Protein AF-A0A7Y3WGD6-F1 (afdb_monomer)

Radius of gyration: 27.14 Å; Cα contacts (8 Å, |Δi|>4): 111; chains: 1; bounding box: 87×41×61 Å

Sequence (198 aa):
MSKRNYRPEIDGLRAVAVLPVVLFHGGIGPFHGGFAGVDVFFVISGYLITSIMYPDLVHGTFSFTKFYERRARRILPALFLVMAASIPFAWLSLLPMDMKGFAEGLIGVSLFVSNLVFWKQAGYFDAAAALKPLLHTWSLAVEEQFYIFSAVRLFVRPGRRMPAARSHFGSSLQAPTTSPEFSLRVSVDLQKAPVPTL

Organism: NCBI:txid1535242

pLDDT: mean 79.38, std 16.99, range [39.22, 96.94]

Solvent-accessible surface area (backbone atoms only — not comparable to full-atom values): 11973 Å² total; per-residue (Å²): 130,84,82,75,78,78,61,66,67,59,56,50,52,41,53,58,22,44,48,47,34,52,33,35,78,68,71,49,79,91,45,89,55,28,65,60,21,52,54,51,30,52,53,53,52,52,52,51,51,47,68,64,47,49,62,32,52,77,69,71,68,61,48,71,65,68,54,49,51,60,47,45,72,67,45,47,64,58,51,52,50,52,52,61,58,44,49,62,52,45,67,78,71,48,54,78,73,54,45,51,55,50,51,52,40,54,53,18,54,77,68,44,42,20,43,62,48,51,58,76,55,63,55,100,86,42,75,56,74,90,75,41,92,66,56,78,49,22,59,55,14,51,51,54,53,50,49,55,50,54,51,51,52,46,69,79,51,79,64,76,82,72,75,77,80,71,78,87,76,83,88,80,85,74,73,83,77,83,58,78,67,60,65,57,56,58,60,59,58,71,74,69,67,81,80,84,80,133

Mean predicted aligned error: 12.82 Å

Structure (mmCIF, N/CA/C/O backbone):
data_AF-A0A7Y3WGD6-F1
#
_entry.id   AF-A0A7Y3WGD6-F1
#
loop_
_atom_site.group_PDB
_atom_site.id
_atom_site.type_symbol
_atom_site.label_atom_id
_atom_site.label_alt_id
_atom_site.label_comp_id
_atom_site.label_asym_id
_atom_site.label_entity_id
_atom_site.label_seq_id
_atom_site.pdbx_PDB_ins_code
_atom_site.Cartn_x
_atom_site.Cartn_y
_atom_site.Cartn_z
_atom_site.occupancy
_atom_site.B_iso_or_equiv
_atom_site.auth_seq_id
_atom_site.auth_comp_id
_atom_site.auth_asym_id
_atom_site.auth_atom_id
_atom_site.pdbx_PDB_model_num
ATOM 1 N N . MET A 1 1 ? -6.341 -6.012 28.379 1.00 39.22 1 MET A N 1
ATOM 2 C CA . MET A 1 1 ? -6.265 -6.009 26.899 1.00 39.22 1 MET A CA 1
ATOM 3 C C . MET A 1 1 ? -7.324 -6.968 26.390 1.00 39.22 1 MET A C 1
ATOM 5 O O . MET A 1 1 ? -7.162 -8.163 26.602 1.00 39.22 1 MET A O 1
ATOM 9 N N . SER A 1 2 ? -8.432 -6.488 25.817 1.00 40.81 2 SER A N 1
ATOM 10 C CA . SER A 1 2 ? -9.398 -7.410 25.212 1.00 40.81 2 SER A CA 1
ATOM 11 C C . SER A 1 2 ? -8.710 -8.120 24.042 1.00 40.81 2 SER A C 1
ATOM 13 O O . SER A 1 2 ? -8.055 -7.484 23.211 1.00 40.81 2 SER A O 1
ATOM 15 N N . LYS A 1 3 ? -8.779 -9.456 24.006 1.00 47.12 3 LYS A N 1
ATOM 16 C CA . LYS A 1 3 ? -8.423 -10.215 22.805 1.00 47.12 3 LYS A CA 1
ATOM 17 C C . LYS A 1 3 ? -9.370 -9.728 21.712 1.00 47.12 3 LYS A C 1
ATOM 19 O O . LYS A 1 3 ? -10.545 -10.081 21.720 1.00 47.12 3 LYS A O 1
ATOM 24 N N . ARG A 1 4 ? -8.889 -8.885 20.795 1.00 64.19 4 ARG A N 1
ATOM 25 C CA . ARG A 1 4 ? -9.619 -8.656 19.548 1.00 64.19 4 ARG A CA 1
ATOM 26 C C . ARG A 1 4 ? -9.652 -9.996 18.834 1.00 64.19 4 ARG A C 1
ATOM 28 O O . ARG A 1 4 ? -8.590 -10.498 18.467 1.00 64.19 4 ARG A O 1
ATOM 35 N N . ASN A 1 5 ? -10.838 -10.585 18.701 1.00 71.94 5 ASN A N 1
ATOM 36 C CA . ASN A 1 5 ? -11.016 -11.781 17.893 1.00 71.94 5 ASN A CA 1
ATOM 37 C C . ASN A 1 5 ? -10.534 -11.450 16.483 1.00 71.94 5 ASN A C 1
ATOM 39 O O . ASN A 1 5 ? -11.117 -10.616 15.790 1.00 71.94 5 ASN A O 1
ATOM 43 N N . TYR A 1 6 ? -9.404 -12.044 16.112 1.00 79.44 6 TYR A N 1
ATOM 44 C CA . TYR A 1 6 ? -8.916 -12.007 14.750 1.00 79.44 6 TYR A CA 1
ATOM 45 C C . TYR A 1 6 ? -9.980 -12.657 13.863 1.00 79.44 6 TYR A C 1
ATOM 47 O O . TYR A 1 6 ? -10.480 -13.727 14.203 1.00 79.44 6 TYR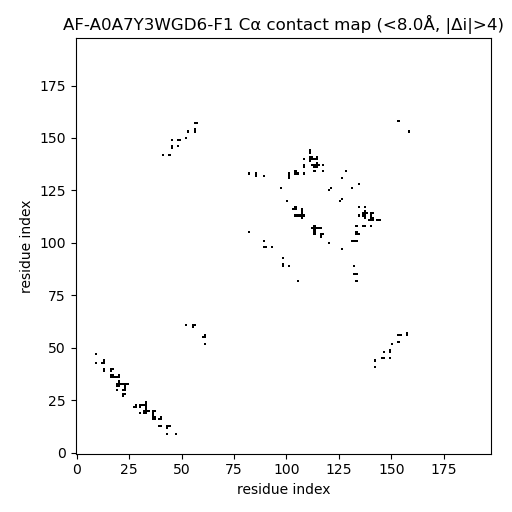 A O 1
ATOM 55 N N . ARG A 1 7 ? -10.356 -11.974 12.779 1.00 83.75 7 ARG A N 1
ATOM 56 C CA . ARG A 1 7 ? -11.406 -12.404 11.850 1.00 83.75 7 ARG A CA 1
ATOM 57 C C . ARG A 1 7 ? -10.762 -12.879 10.545 1.00 83.75 7 ARG A C 1
ATOM 59 O O . ARG A 1 7 ? -10.677 -12.081 9.607 1.00 83.75 7 ARG A O 1
ATOM 66 N N . PRO A 1 8 ? -10.243 -14.122 10.493 1.00 86.81 8 PRO A N 1
ATOM 67 C CA . PRO A 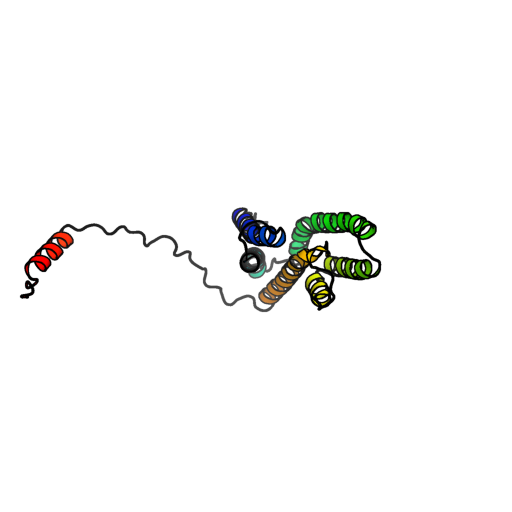1 8 ? -9.542 -14.644 9.318 1.00 86.81 8 PRO A CA 1
ATOM 68 C C . PRO A 1 8 ? -10.406 -14.608 8.053 1.00 86.81 8 PRO A C 1
ATOM 70 O O . PRO A 1 8 ? -9.882 -14.450 6.956 1.00 86.81 8 PRO A O 1
ATOM 73 N N . GLU A 1 9 ? -11.729 -14.684 8.195 1.00 91.62 9 GLU A N 1
ATOM 74 C CA . GLU A 1 9 ? -12.673 -14.612 7.085 1.00 91.62 9 GLU A CA 1
ATOM 75 C C . GLU A 1 9 ? -12.592 -13.284 6.312 1.00 91.62 9 GLU A C 1
ATOM 77 O O . GLU A 1 9 ? -12.720 -13.278 5.090 1.00 91.62 9 GLU A O 1
ATOM 82 N N . ILE A 1 10 ? -12.310 -12.162 6.986 1.00 89.75 10 ILE A N 1
ATOM 83 C CA . ILE A 1 10 ? -12.182 -10.852 6.326 1.00 89.75 10 ILE A CA 1
ATOM 84 C C . ILE A 1 10 ? -10.879 -10.782 5.528 1.00 89.75 10 ILE A C 1
ATOM 86 O O . ILE A 1 10 ? -10.860 -10.262 4.412 1.00 89.75 10 ILE A O 1
ATOM 90 N N . ASP A 1 11 ? -9.794 -11.323 6.080 1.00 88.75 11 ASP A N 1
ATOM 91 C CA . ASP A 1 11 ? -8.514 -11.387 5.375 1.00 88.75 11 ASP A CA 1
ATOM 92 C C . ASP A 1 11 ? -8.596 -12.326 4.161 1.00 88.75 11 ASP A C 1
ATOM 94 O O . ASP A 1 11 ? -8.060 -12.001 3.101 1.00 88.75 11 ASP A O 1
ATOM 98 N N . GLY A 1 12 ? -9.349 -13.426 4.268 1.00 91.31 12 GLY A N 1
ATOM 99 C CA . GLY A 1 12 ? -9.669 -14.299 3.138 1.00 91.31 12 GLY A CA 1
ATOM 100 C C . GLY A 1 12 ? -10.437 -13.574 2.030 1.00 91.31 12 GLY A C 1
ATOM 101 O O . GLY A 1 12 ? -10.068 -13.672 0.862 1.00 91.31 12 GLY A O 1
ATOM 102 N N . LEU A 1 13 ? -11.453 -12.776 2.378 1.00 92.50 13 LEU A N 1
ATOM 103 C CA . LEU A 1 13 ? -12.197 -11.976 1.396 1.00 92.50 13 LEU A CA 1
ATOM 104 C C . LEU A 1 13 ? -11.312 -10.938 0.693 1.00 92.50 13 LEU A C 1
ATOM 106 O O . LEU A 1 13 ? -11.454 -10.738 -0.512 1.00 92.50 13 LEU A O 1
ATOM 110 N N . ARG A 1 14 ? -10.365 -10.316 1.409 1.00 91.56 14 ARG A N 1
ATOM 111 C CA . ARG A 1 14 ? -9.368 -9.417 0.798 1.00 91.56 14 ARG A CA 1
ATOM 112 C C . ARG A 1 14 ? -8.482 -10.165 -0.194 1.00 91.56 14 ARG A C 1
ATOM 114 O O . ARG A 1 14 ? -8.255 -9.660 -1.288 1.00 91.56 14 ARG A O 1
ATOM 121 N N . ALA A 1 15 ? -8.021 -11.366 0.155 1.00 91.69 15 ALA A N 1
ATOM 122 C CA . ALA A 1 15 ? -7.228 -12.193 -0.753 1.00 91.69 15 ALA A CA 1
ATOM 123 C C . ALA A 1 15 ? -8.017 -12.560 -2.021 1.00 91.69 15 ALA A C 1
ATOM 125 O O . ALA A 1 15 ? -7.504 -12.408 -3.127 1.00 91.69 15 ALA A O 1
ATOM 126 N N . VAL A 1 16 ? -9.288 -12.954 -1.876 1.00 92.94 16 VAL A N 1
ATOM 127 C CA . VAL A 1 16 ? -10.175 -13.246 -3.015 1.00 92.94 16 VAL A CA 1
ATOM 128 C C . VAL A 1 16 ? -10.394 -12.010 -3.890 1.00 92.94 16 VAL A C 1
ATOM 130 O O . VAL A 1 16 ? -10.351 -12.128 -5.110 1.00 92.94 16 VAL A O 1
ATOM 133 N N . ALA A 1 17 ? -10.562 -10.822 -3.302 1.00 91.81 17 ALA A N 1
ATOM 134 C CA . ALA A 1 17 ? -10.718 -9.574 -4.054 1.00 91.81 17 ALA A CA 1
ATOM 135 C C . ALA A 1 17 ? -9.480 -9.224 -4.903 1.00 91.81 17 ALA A C 1
ATOM 137 O O . ALA A 1 17 ? -9.609 -8.642 -5.978 1.00 91.81 17 ALA A O 1
ATOM 138 N N . VAL A 1 18 ? -8.282 -9.617 -4.458 1.00 90.62 18 VAL A N 1
ATOM 139 C CA . VAL A 1 18 ? -7.020 -9.379 -5.178 1.00 90.62 18 VAL A CA 1
ATOM 140 C C . VAL A 1 18 ? -6.788 -10.390 -6.310 1.00 90.62 18 VAL A C 1
ATOM 142 O O . VAL A 1 18 ? -6.118 -10.055 -7.286 1.00 90.62 18 VAL A O 1
ATOM 145 N N . LEU A 1 19 ? -7.358 -11.600 -6.244 1.00 90.62 19 LEU A N 1
ATOM 146 C CA . LEU A 1 19 ? -7.125 -12.649 -7.251 1.00 90.62 19 LEU A CA 1
ATOM 147 C C . LEU A 1 19 ? -7.427 -12.197 -8.695 1.00 90.62 19 LEU A C 1
ATOM 149 O O . LEU A 1 19 ? -6.538 -12.332 -9.537 1.00 90.62 19 LEU A O 1
ATOM 153 N N . PRO A 1 20 ? -8.596 -11.603 -9.015 1.00 87.81 20 PRO A N 1
ATOM 154 C CA . PRO A 1 20 ? -8.864 -11.102 -10.363 1.00 87.81 20 PRO A CA 1
ATOM 155 C C . PRO A 1 20 ? -7.878 -10.018 -10.814 1.00 87.81 20 PRO A C 1
ATOM 157 O O . PRO A 1 20 ? -7.575 -9.928 -11.999 1.00 87.81 20 PRO A O 1
ATOM 160 N N . VAL A 1 21 ? -7.351 -9.210 -9.883 1.00 87.88 21 VAL A N 1
ATOM 161 C CA . VAL A 1 21 ? -6.357 -8.163 -10.174 1.00 87.88 21 VAL A CA 1
ATOM 162 C C . VAL A 1 21 ? -5.049 -8.790 -10.642 1.00 87.88 21 VAL A C 1
ATOM 164 O O . VAL A 1 21 ? -4.482 -8.358 -11.645 1.00 87.88 21 VAL A O 1
ATOM 167 N N . VAL A 1 22 ? -4.583 -9.815 -9.923 1.00 88.25 22 VAL A N 1
ATOM 168 C CA . VAL A 1 22 ? -3.346 -10.539 -10.243 1.00 88.25 22 VAL A CA 1
ATOM 169 C C . VAL A 1 22 ? -3.496 -11.303 -11.555 1.00 88.25 22 VAL A C 1
ATOM 171 O O . VAL A 1 22 ? -2.618 -11.208 -12.406 1.00 88.25 22 VAL A O 1
ATOM 174 N N . LEU A 1 23 ? -4.615 -12.006 -11.756 1.00 88.69 23 LEU A N 1
ATOM 175 C CA . LEU A 1 23 ? -4.870 -12.765 -12.986 1.00 88.69 23 LEU A CA 1
ATOM 176 C C . LEU A 1 23 ? -4.957 -11.857 -14.218 1.00 88.69 23 LEU A C 1
ATOM 178 O O . LEU A 1 23 ? -4.377 -12.186 -15.251 1.00 88.69 23 LEU A O 1
ATOM 182 N N . PHE A 1 24 ? -5.602 -10.693 -14.086 1.00 85.94 24 PHE A N 1
ATOM 183 C CA . PHE A 1 24 ? -5.657 -9.686 -15.145 1.00 85.94 24 PHE A CA 1
ATOM 184 C C . PHE A 1 24 ? -4.260 -9.190 -15.541 1.00 85.94 24 PHE A C 1
ATOM 186 O O . PHE A 1 24 ? -3.918 -9.206 -16.719 1.00 85.94 24 PHE A O 1
ATOM 193 N N . HIS A 1 25 ? -3.424 -8.806 -14.570 1.00 84.25 25 HIS A N 1
ATOM 194 C CA . HIS A 1 25 ? -2.063 -8.334 -14.863 1.00 84.25 25 HIS A CA 1
ATOM 195 C C . HIS A 1 25 ? -1.125 -9.458 -15.325 1.00 84.25 25 HIS A C 1
ATOM 197 O O . HIS A 1 25 ? -0.173 -9.193 -16.051 1.00 84.25 25 HIS A O 1
ATOM 203 N N . GLY A 1 26 ? -1.399 -10.705 -14.937 1.00 84.06 26 GLY A N 1
ATOM 204 C CA . GLY A 1 26 ? -0.692 -11.889 -15.423 1.00 84.06 26 GLY A CA 1
ATOM 205 C C . GLY A 1 26 ? -1.110 -12.340 -16.827 1.00 84.06 26 GLY A C 1
ATOM 206 O O . GLY A 1 26 ? -0.509 -13.274 -17.350 1.00 84.06 26 GLY A O 1
ATOM 207 N N . GLY A 1 27 ? -2.132 -11.721 -17.434 1.00 82.25 27 GLY A N 1
ATOM 208 C CA . GLY A 1 27 ? -2.634 -12.088 -18.764 1.00 82.25 27 GLY A CA 1
ATOM 209 C C . GLY A 1 27 ? -3.342 -13.447 -18.820 1.00 82.25 27 GLY A C 1
ATOM 210 O O . GLY A 1 27 ? -3.405 -14.065 -19.880 1.00 82.25 27 GLY A O 1
ATOM 211 N N . ILE A 1 28 ? -3.850 -13.946 -17.689 1.00 81.50 28 ILE A N 1
ATOM 212 C CA . ILE A 1 28 ? -4.460 -15.278 -17.586 1.00 81.50 28 ILE A CA 1
ATOM 213 C C . ILE A 1 28 ? -5.981 -15.146 -17.665 1.00 81.50 28 ILE A C 1
ATOM 215 O O . ILE A 1 28 ? -6.562 -14.463 -16.834 1.00 81.50 28 ILE A O 1
ATOM 219 N N . GLY A 1 29 ? -6.635 -15.866 -18.585 1.00 76.56 29 GLY A N 1
ATOM 220 C CA . GLY A 1 29 ? -8.099 -16.028 -18.641 1.00 76.56 29 GLY A CA 1
ATOM 221 C C . GLY A 1 29 ? -8.892 -14.795 -19.121 1.00 76.56 29 GLY A C 1
ATOM 222 O O . GLY A 1 29 ? -8.310 -13.786 -19.504 1.00 76.56 29 GLY A O 1
ATOM 223 N N . PRO A 1 30 ? -10.24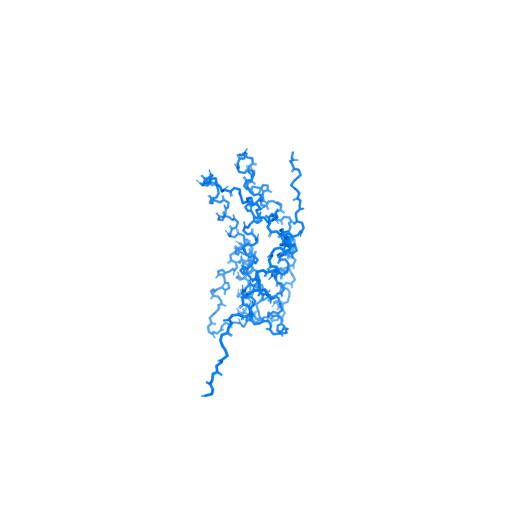2 -14.841 -19.106 1.00 76.44 30 PRO A N 1
ATOM 224 C CA . PRO A 1 30 ? -11.100 -13.761 -19.610 1.00 76.44 30 PRO A CA 1
ATOM 225 C C . PRO A 1 30 ? -11.301 -12.612 -18.600 1.00 76.44 30 PRO A C 1
ATOM 227 O O . PRO A 1 30 ? -12.317 -11.912 -18.647 1.00 76.44 30 PRO A O 1
ATOM 230 N N . PHE A 1 31 ? -10.384 -12.420 -17.648 1.00 73.69 31 PHE A N 1
ATOM 231 C CA . PHE A 1 31 ? -10.556 -11.481 -16.537 1.00 73.69 31 PHE A CA 1
ATOM 232 C C . PHE A 1 31 ? -10.298 -10.031 -16.964 1.00 73.69 31 PHE A C 1
ATOM 234 O O . PHE A 1 31 ? -9.326 -9.423 -16.550 1.00 73.69 31 PHE A O 1
ATOM 241 N N . HIS A 1 32 ? -11.201 -9.432 -17.739 1.00 65.12 32 HIS A N 1
ATOM 242 C CA . HIS A 1 32 ? -11.094 -8.049 -18.232 1.00 65.12 32 HIS A CA 1
ATOM 243 C C . HIS A 1 32 ? -11.467 -6.970 -17.183 1.00 65.12 32 HIS A C 1
ATOM 245 O O . HIS A 1 32 ? -11.683 -5.811 -17.527 1.00 65.12 32 HIS A O 1
ATOM 251 N N . GLY A 1 33 ? -11.574 -7.340 -15.898 1.00 64.00 33 GLY A N 1
ATOM 252 C CA . GLY A 1 33 ? -12.224 -6.547 -14.843 1.00 64.00 33 GLY A CA 1
ATOM 253 C C . GLY A 1 33 ? -11.445 -6.438 -13.531 1.00 64.00 33 GLY A C 1
ATOM 254 O O . GLY A 1 33 ? -12.063 -6.400 -12.468 1.00 64.00 33 GLY A O 1
ATOM 255 N N . GLY A 1 34 ? -10.107 -6.384 -13.574 1.00 69.50 34 GLY A N 1
ATOM 256 C CA . GLY A 1 34 ? -9.275 -6.240 -12.367 1.00 69.50 34 GLY A CA 1
ATOM 257 C C . GLY A 1 34 ? -9.680 -5.055 -11.472 1.00 69.50 34 GLY A C 1
ATOM 258 O O . GLY A 1 34 ? -9.576 -5.139 -10.253 1.00 69.50 34 GLY A O 1
ATOM 259 N N . PHE A 1 35 ? -10.236 -3.986 -12.048 1.00 79.75 35 PHE A N 1
ATOM 260 C CA . PHE A 1 35 ? -10.691 -2.795 -11.321 1.00 79.75 35 PHE A CA 1
ATOM 261 C C . PHE A 1 35 ? -11.756 -3.086 -10.253 1.00 79.75 35 PHE A C 1
ATOM 263 O O . PHE A 1 35 ? -11.651 -2.577 -9.141 1.00 79.75 35 PHE A O 1
ATOM 270 N N . ALA A 1 36 ? -12.713 -3.979 -10.528 1.00 85.44 36 ALA A N 1
ATOM 271 C CA . ALA A 1 36 ? -13.740 -4.336 -9.547 1.00 85.44 36 ALA A CA 1
ATOM 272 C C . ALA A 1 36 ? -13.135 -5.018 -8.306 1.00 85.44 36 ALA A C 1
ATOM 274 O O . ALA A 1 36 ? -13.583 -4.794 -7.183 1.00 85.44 36 ALA A O 1
ATOM 275 N N . GLY A 1 37 ? -12.083 -5.823 -8.496 1.00 86.94 37 GLY A N 1
ATOM 276 C CA . GLY A 1 37 ? -11.341 -6.434 -7.391 1.00 86.94 37 GLY A CA 1
ATOM 277 C C . GLY A 1 37 ? -10.653 -5.391 -6.509 1.00 86.94 37 GLY A C 1
ATOM 278 O O . GLY A 1 37 ? -10.706 -5.480 -5.282 1.00 86.94 37 GLY A O 1
ATOM 279 N N . VAL A 1 38 ? -10.077 -4.357 -7.131 1.00 88.06 38 VAL A N 1
ATOM 280 C CA . VAL A 1 38 ? -9.461 -3.223 -6.427 1.00 88.06 38 VAL A CA 1
ATOM 281 C C . VAL A 1 38 ? -10.497 -2.466 -5.588 1.00 88.06 38 VAL A C 1
ATOM 283 O O . VAL A 1 38 ? -10.255 -2.221 -4.404 1.00 88.06 38 VAL A O 1
ATOM 286 N N . ASP A 1 39 ? -11.669 -2.164 -6.151 1.00 90.38 39 ASP A N 1
ATOM 287 C CA . ASP A 1 39 ? -12.744 -1.458 -5.440 1.00 90.38 39 ASP A CA 1
ATOM 288 C C . ASP A 1 39 ? -13.226 -2.246 -4.215 1.00 90.38 39 ASP A C 1
ATOM 290 O O . ASP A 1 39 ? -13.294 -1.719 -3.099 1.00 90.38 39 ASP A O 1
ATOM 294 N N . VAL A 1 40 ? -13.502 -3.542 -4.396 1.00 91.56 40 VAL A N 1
ATOM 295 C CA . VAL A 1 40 ? -13.938 -4.431 -3.310 1.00 91.56 40 VAL A CA 1
ATOM 296 C C . VAL A 1 40 ? -12.865 -4.537 -2.224 1.00 91.56 40 VAL A C 1
ATOM 298 O O . VAL A 1 40 ? -13.188 -4.459 -1.036 1.00 91.56 40 VAL A O 1
ATOM 301 N N . PHE A 1 41 ? -11.589 -4.660 -2.603 1.00 92.12 41 PHE A N 1
ATOM 302 C CA . PHE A 1 41 ? -10.478 -4.698 -1.653 1.00 92.12 41 PHE A CA 1
ATOM 303 C C . PHE A 1 41 ? -10.446 -3.444 -0.770 1.00 92.12 41 PHE A C 1
ATOM 305 O O . PHE A 1 41 ? -10.404 -3.563 0.459 1.00 92.12 41 PHE A O 1
ATOM 312 N N . PHE A 1 42 ? -10.532 -2.247 -1.363 1.00 91.00 42 PHE A N 1
ATOM 313 C CA . PHE A 1 42 ? -10.514 -0.995 -0.602 1.00 91.00 42 PHE A CA 1
ATOM 314 C C . PHE A 1 42 ? -11.741 -0.830 0.301 1.00 91.00 42 PHE A C 1
ATOM 316 O O . PHE A 1 42 ? -11.600 -0.373 1.439 1.00 91.00 42 PHE A O 1
ATOM 323 N N . VAL A 1 43 ? -12.927 -1.258 -0.143 1.00 92.56 43 VAL A N 1
ATOM 324 C CA . VAL A 1 43 ? -14.138 -1.256 0.694 1.00 92.56 43 VAL A CA 1
ATOM 325 C C . VAL A 1 43 ? -13.960 -2.155 1.922 1.00 92.56 43 VAL A C 1
ATOM 327 O O . VAL A 1 43 ? -14.242 -1.727 3.047 1.00 92.56 43 VAL A O 1
ATOM 330 N N . ILE A 1 44 ? -13.443 -3.376 1.742 1.00 92.25 44 ILE A N 1
ATOM 331 C CA . ILE A 1 44 ? -13.202 -4.308 2.854 1.00 92.25 44 ILE A CA 1
ATOM 332 C C . ILE A 1 44 ? -12.121 -3.762 3.797 1.00 92.25 44 ILE A C 1
ATOM 334 O O . ILE A 1 44 ? -12.301 -3.799 5.018 1.00 92.25 44 ILE A O 1
ATOM 338 N N . SER A 1 45 ? -11.031 -3.201 3.262 1.00 89.06 45 SER A N 1
ATOM 339 C CA . SER A 1 45 ? -9.996 -2.538 4.067 1.00 89.06 45 SER A CA 1
ATOM 340 C C . SER A 1 45 ? -10.571 -1.372 4.882 1.00 89.06 45 SER A C 1
ATOM 342 O O . SER A 1 45 ? -10.213 -1.214 6.052 1.00 89.06 45 SER A O 1
ATOM 344 N N . GLY A 1 46 ? -11.522 -0.619 4.316 1.00 88.81 46 GLY A N 1
ATOM 345 C CA . GLY A 1 46 ? -12.280 0.441 4.986 1.00 88.81 46 GLY A CA 1
ATOM 346 C C . GLY A 1 46 ? -13.137 -0.017 6.156 1.00 88.81 46 GLY A C 1
ATOM 347 O O . GLY A 1 46 ? -13.104 0.575 7.243 1.00 88.81 46 GLY A O 1
ATOM 348 N N . TYR A 1 47 ? -13.870 -1.105 5.962 1.00 89.75 47 TYR A N 1
ATOM 349 C CA . TYR A 1 47 ? -14.625 -1.739 7.033 1.00 89.75 47 TYR A CA 1
ATOM 350 C C . TYR A 1 47 ? -13.698 -2.248 8.148 1.00 89.75 47 TYR A C 1
ATOM 352 O O . TYR A 1 47 ? -13.916 -1.949 9.326 1.00 89.75 47 TYR A O 1
ATOM 360 N N . LEU A 1 48 ? -12.629 -2.963 7.779 1.00 89.06 48 LEU A N 1
ATOM 361 C CA . LEU A 1 48 ? -11.700 -3.571 8.726 1.00 89.06 48 LEU A CA 1
ATOM 362 C C . LEU A 1 48 ? -11.012 -2.514 9.596 1.00 89.06 48 LEU A C 1
ATOM 364 O O . LEU A 1 48 ? -11.044 -2.635 10.822 1.00 89.06 48 LEU A O 1
ATOM 368 N N . ILE A 1 49 ? -10.454 -1.452 9.003 1.00 88.12 49 ILE A N 1
ATOM 369 C CA . ILE A 1 49 ? -9.782 -0.398 9.775 1.00 88.12 49 ILE A CA 1
ATOM 370 C C . ILE A 1 49 ? -10.736 0.274 10.760 1.00 88.12 49 ILE A C 1
ATOM 372 O O . ILE A 1 49 ? -10.408 0.434 11.935 1.00 88.12 49 ILE A O 1
ATOM 376 N N . THR A 1 50 ? -11.950 0.589 10.309 1.00 88.25 50 THR A N 1
ATOM 377 C CA . THR A 1 50 ? -12.957 1.244 11.143 1.00 88.25 50 THR A CA 1
ATOM 378 C C . THR A 1 50 ? -13.347 0.339 12.307 1.00 88.25 50 THR A C 1
ATOM 380 O O . THR A 1 50 ? -13.377 0.793 13.446 1.00 88.25 50 THR A O 1
ATOM 383 N N . SER A 1 51 ? -13.551 -0.960 12.060 1.00 85.94 51 SER A N 1
ATOM 384 C CA . SER A 1 51 ? -13.871 -1.942 13.106 1.00 85.94 51 SER A CA 1
ATOM 385 C C . SER A 1 51 ? -12.764 -2.101 14.159 1.00 85.94 51 SER A C 1
ATOM 387 O O . SER A 1 51 ? -13.044 -2.371 15.325 1.00 85.94 51 SER A O 1
ATOM 389 N N . ILE A 1 52 ? -11.505 -1.897 13.760 1.00 85.44 52 ILE A N 1
ATOM 390 C CA . ILE A 1 52 ? -10.329 -1.959 14.632 1.00 85.44 52 ILE A CA 1
ATOM 391 C C . ILE A 1 52 ? -10.220 -0.681 15.468 1.00 85.44 52 ILE A C 1
ATOM 393 O O . ILE A 1 52 ? -9.946 -0.755 16.664 1.00 85.44 52 ILE A O 1
ATOM 397 N N . MET A 1 53 ? -10.409 0.481 14.845 1.00 87.19 53 MET A N 1
ATOM 398 C CA . MET A 1 53 ? -10.185 1.786 15.465 1.00 87.19 53 MET A CA 1
ATOM 399 C C . MET A 1 53 ? -11.350 2.259 16.334 1.00 87.19 53 MET A C 1
ATOM 401 O O . MET A 1 53 ? -11.127 2.849 17.389 1.00 87.19 53 MET A O 1
ATOM 405 N N . TYR A 1 54 ? -12.584 2.019 15.892 1.00 87.12 54 TYR A N 1
ATOM 406 C CA . TYR A 1 54 ? -13.789 2.585 16.494 1.00 87.12 54 TYR A CA 1
ATOM 407 C C . TYR A 1 54 ? -13.967 2.236 17.983 1.00 87.12 54 TYR A C 1
ATOM 409 O O . TYR A 1 54 ? -14.214 3.162 18.755 1.00 87.12 54 TYR A O 1
ATOM 417 N N . PRO A 1 55 ? -13.786 0.978 18.439 1.00 85.81 55 PRO A N 1
ATOM 418 C CA . PRO A 1 55 ? -13.916 0.652 19.861 1.00 85.81 55 PRO A CA 1
ATOM 419 C C . PRO A 1 55 ? -12.897 1.406 20.723 1.00 85.81 55 PRO A C 1
ATOM 421 O O . PRO A 1 55 ? -13.258 2.026 21.720 1.00 85.81 55 PRO A O 1
ATOM 424 N N . ASP A 1 56 ? -11.629 1.410 20.304 1.00 86.88 56 ASP A N 1
ATOM 425 C CA . ASP A 1 56 ? -10.544 2.064 21.040 1.00 86.88 56 ASP A CA 1
ATOM 426 C C . ASP A 1 56 ? -10.761 3.592 21.096 1.00 86.88 56 ASP A C 1
ATOM 428 O O . ASP A 1 56 ? -10.462 4.223 22.110 1.00 86.88 56 ASP A O 1
ATOM 432 N N . LEU A 1 57 ? -11.313 4.186 20.030 1.00 85.62 57 LEU A N 1
ATOM 433 C CA . LEU A 1 57 ? -11.669 5.609 19.960 1.00 85.62 57 LEU A CA 1
ATOM 434 C C . LEU A 1 57 ? -12.832 5.963 20.892 1.00 85.62 57 LEU A C 1
ATOM 436 O O . LEU A 1 57 ? -12.734 6.939 21.629 1.00 85.62 57 LEU A O 1
ATOM 440 N N . VAL A 1 58 ? -13.905 5.164 20.902 1.00 84.69 58 VAL A N 1
ATOM 441 C CA . VAL A 1 58 ? -15.064 5.369 21.793 1.00 84.69 58 VAL A CA 1
ATOM 442 C C . VAL A 1 58 ? -14.661 5.256 23.264 1.00 84.69 58 VAL A C 1
ATOM 444 O O . VAL A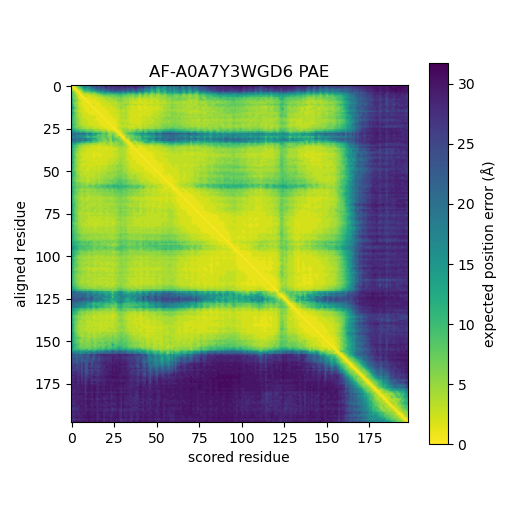 1 58 ? -15.171 5.995 24.101 1.00 84.69 58 VAL A O 1
ATOM 447 N N . HIS A 1 59 ? -13.716 4.370 23.582 1.00 86.62 59 HIS A N 1
ATOM 448 C CA . HIS A 1 59 ? -13.190 4.205 24.936 1.00 86.62 59 HIS A CA 1
ATOM 449 C C . HIS A 1 59 ? -12.027 5.155 25.276 1.00 86.62 59 HIS A C 1
ATOM 451 O O . HIS A 1 59 ? -11.483 5.055 26.372 1.00 86.62 59 HIS A O 1
ATOM 457 N N . GLY A 1 60 ? -11.609 6.044 24.365 1.00 85.44 60 GLY A N 1
ATOM 458 C CA . GLY A 1 60 ? -10.496 6.977 24.595 1.00 85.44 60 GLY A CA 1
ATOM 459 C C . GLY A 1 60 ? -9.128 6.307 24.791 1.00 85.44 60 GLY A C 1
ATOM 460 O O . GLY A 1 60 ? -8.208 6.914 25.326 1.00 85.44 60 GLY A O 1
ATOM 461 N N . THR A 1 61 ? -8.977 5.048 24.375 1.00 87.94 61 THR A N 1
ATOM 462 C CA . THR A 1 61 ? -7.750 4.244 24.546 1.00 87.94 61 THR A CA 1
ATOM 463 C C . THR A 1 61 ? -6.967 4.061 23.244 1.00 87.94 61 THR A C 1
ATOM 465 O O . THR A 1 61 ? -5.947 3.362 23.216 1.00 87.94 61 THR A O 1
ATOM 468 N N . PHE A 1 62 ? -7.426 4.682 22.153 1.00 88.44 62 PHE A N 1
ATOM 469 C CA . PHE A 1 62 ? -6.776 4.589 20.854 1.00 88.44 62 PHE A CA 1
ATOM 470 C C . PHE A 1 62 ? -5.369 5.195 20.879 1.00 88.44 62 PHE A C 1
ATOM 472 O O . PHE A 1 62 ? -5.154 6.325 21.308 1.00 88.44 62 PHE A O 1
ATOM 479 N N . SER A 1 63 ? -4.403 4.436 20.367 1.00 88.50 63 SER A N 1
ATOM 480 C CA . SER A 1 63 ? -3.017 4.869 20.206 1.00 88.50 63 SER A CA 1
ATOM 481 C C . SER A 1 63 ? -2.599 4.671 18.757 1.00 88.50 63 SER A C 1
ATOM 483 O O . SER A 1 63 ? -2.514 3.535 18.279 1.00 88.50 63 SER A O 1
ATOM 485 N N . PHE A 1 64 ? -2.291 5.783 18.085 1.00 87.44 64 PHE A N 1
ATOM 486 C CA . PHE A 1 64 ? -1.740 5.788 16.731 1.00 87.44 64 PHE A CA 1
ATOM 487 C C . PHE A 1 64 ? -0.457 4.960 16.650 1.00 87.44 64 PHE A C 1
ATOM 489 O O . PHE A 1 64 ? -0.320 4.123 15.761 1.00 87.44 64 PHE A O 1
ATOM 496 N N . THR A 1 65 ? 0.437 5.108 17.630 1.00 90.69 65 THR A N 1
ATOM 497 C CA . THR A 1 65 ? 1.695 4.360 17.697 1.00 90.69 65 THR A CA 1
ATOM 498 C C . THR A 1 65 ? 1.449 2.854 17.727 1.00 90.69 65 THR A C 1
ATOM 500 O O . THR A 1 65 ? 1.939 2.144 16.856 1.00 90.69 65 THR A O 1
ATOM 503 N N . LYS A 1 66 ? 0.610 2.355 18.649 1.00 89.25 66 LYS A N 1
ATOM 504 C CA . LYS A 1 66 ? 0.295 0.913 18.738 1.00 89.25 66 LYS A CA 1
ATOM 505 C C . LYS A 1 66 ? -0.421 0.395 17.491 1.00 89.25 66 LYS A C 1
ATOM 507 O O . LYS A 1 66 ? -0.323 -0.788 17.159 1.00 89.25 66 LYS A O 1
ATOM 512 N N . PHE A 1 67 ? -1.207 1.248 16.836 1.00 88.69 67 PHE A N 1
ATOM 513 C CA . PHE A 1 67 ? -1.874 0.914 15.587 1.00 88.69 67 PHE A CA 1
ATOM 514 C C . PHE A 1 67 ? -0.857 0.686 14.458 1.00 88.69 67 PHE A C 1
ATOM 516 O O . PHE A 1 67 ? -0.824 -0.418 13.905 1.00 88.69 67 PHE A O 1
ATOM 523 N N . TYR A 1 68 ? 0.013 1.664 14.194 1.00 90.56 68 TYR A N 1
ATOM 524 C CA . TYR A 1 68 ? 1.020 1.572 13.135 1.00 90.56 68 TYR A CA 1
ATOM 525 C C . TYR A 1 68 ? 2.110 0.547 13.433 1.00 90.56 68 TYR A C 1
ATOM 527 O O . TYR A 1 68 ? 2.530 -0.158 12.529 1.00 90.56 68 TYR A O 1
ATOM 535 N N . GLU A 1 69 ? 2.510 0.365 14.688 1.00 93.38 69 GLU A N 1
ATOM 536 C CA . GLU A 1 69 ? 3.517 -0.623 15.090 1.00 93.38 69 GLU A CA 1
ATOM 537 C C . GLU A 1 69 ? 3.119 -2.059 14.693 1.00 93.38 69 GLU A C 1
ATOM 539 O O . GLU A 1 69 ? 3.908 -2.812 14.116 1.00 93.38 69 GLU A O 1
ATOM 544 N N . ARG A 1 70 ? 1.861 -2.448 14.949 1.00 89.44 70 ARG A N 1
ATOM 545 C CA . ARG A 1 70 ? 1.344 -3.771 14.553 1.00 89.44 70 ARG A CA 1
ATOM 546 C C . ARG A 1 70 ? 1.309 -3.946 13.042 1.00 89.44 70 ARG A C 1
ATOM 548 O O . ARG A 1 70 ? 1.507 -5.058 12.560 1.00 89.44 70 ARG A O 1
ATOM 555 N N . ARG A 1 71 ? 1.015 -2.868 12.320 1.00 90.31 71 ARG A N 1
ATOM 556 C CA . ARG A 1 71 ? 0.922 -2.872 10.864 1.00 90.31 71 ARG A CA 1
ATOM 557 C C . ARG A 1 71 ? 2.309 -2.928 10.227 1.00 90.31 71 ARG A C 1
ATOM 559 O O . ARG A 1 71 ? 2.554 -3.793 9.393 1.00 90.31 71 ARG A O 1
ATOM 566 N N . ALA A 1 72 ? 3.238 -2.117 10.721 1.00 93.06 72 ALA A N 1
ATOM 567 C CA . ALA A 1 72 ? 4.637 -2.104 10.323 1.00 93.06 72 ALA A CA 1
ATOM 568 C C . ALA A 1 72 ? 5.271 -3.496 10.454 1.00 93.06 72 ALA A C 1
ATOM 570 O O . ALA A 1 72 ? 5.847 -3.992 9.492 1.00 93.06 72 ALA A O 1
ATOM 571 N N . ARG A 1 73 ? 5.063 -4.192 11.583 1.00 95.00 73 ARG A N 1
ATOM 572 C CA . ARG A 1 73 ? 5.544 -5.575 11.774 1.00 95.00 73 ARG A CA 1
ATOM 573 C C . ARG A 1 73 ? 4.988 -6.598 10.781 1.00 95.00 73 ARG A C 1
ATOM 575 O O . ARG A 1 73 ? 5.598 -7.644 10.608 1.00 95.00 73 ARG A O 1
ATOM 582 N N . ARG A 1 74 ? 3.827 -6.337 10.177 1.00 90.62 74 ARG A N 1
ATOM 583 C CA . ARG A 1 74 ? 3.207 -7.233 9.190 1.00 90.62 74 ARG A CA 1
ATOM 584 C C . ARG A 1 74 ? 3.630 -6.905 7.758 1.00 90.62 74 ARG A C 1
ATOM 586 O O . ARG A 1 74 ? 3.764 -7.820 6.960 1.00 90.62 74 ARG A O 1
ATOM 593 N N . ILE A 1 75 ? 3.829 -5.626 7.438 1.00 92.75 75 ILE A N 1
ATOM 594 C CA . ILE A 1 75 ? 3.993 -5.152 6.053 1.00 92.75 75 ILE A CA 1
ATOM 595 C C . ILE A 1 75 ? 5.451 -4.881 5.704 1.00 92.75 75 ILE A C 1
ATOM 597 O O . ILE A 1 75 ? 5.907 -5.305 4.644 1.00 92.75 75 ILE A O 1
ATOM 601 N N . LEU A 1 76 ? 6.196 -4.213 6.590 1.00 94.88 76 LEU A N 1
ATOM 602 C CA . LEU A 1 76 ? 7.572 -3.811 6.303 1.00 94.88 76 LEU A CA 1
ATOM 603 C C . LEU A 1 76 ? 8.497 -4.989 5.964 1.00 94.88 76 LEU A C 1
ATOM 605 O O . LEU A 1 76 ? 9.274 -4.830 5.028 1.00 94.88 76 LEU A O 1
ATOM 609 N N . PRO A 1 77 ? 8.418 -6.171 6.617 1.00 96.88 77 PRO A N 1
ATOM 610 C CA . PRO A 1 77 ? 9.285 -7.292 6.255 1.00 96.88 77 PRO A CA 1
ATOM 611 C C . PRO A 1 77 ? 9.119 -7.721 4.792 1.00 96.88 77 PRO A C 1
ATOM 613 O O . PRO A 1 77 ? 10.105 -7.863 4.073 1.00 96.88 77 PRO A O 1
ATOM 616 N N . ALA A 1 78 ? 7.873 -7.867 4.333 1.00 95.75 78 ALA A N 1
ATOM 617 C CA . ALA A 1 78 ? 7.583 -8.232 2.950 1.00 95.75 78 ALA A CA 1
ATOM 618 C C . ALA A 1 78 ? 7.949 -7.100 1.978 1.00 95.75 78 ALA A C 1
ATOM 620 O O . ALA A 1 78 ? 8.513 -7.357 0.919 1.00 95.75 78 ALA A O 1
ATOM 621 N N . LEU A 1 79 ? 7.683 -5.844 2.351 1.00 95.31 79 LEU A N 1
ATOM 622 C CA . LEU A 1 79 ? 8.007 -4.680 1.528 1.00 95.31 79 LEU A CA 1
ATOM 623 C C . LEU A 1 79 ? 9.518 -4.545 1.299 1.00 95.31 79 LEU A C 1
ATOM 625 O O . LEU A 1 79 ? 9.959 -4.392 0.162 1.00 95.31 79 LEU A O 1
ATOM 629 N N . PHE A 1 80 ? 10.314 -4.642 2.367 1.00 95.94 80 PHE A N 1
ATOM 630 C CA . PHE A 1 80 ? 11.771 -4.583 2.277 1.00 95.94 80 PHE A CA 1
ATOM 631 C C . PHE A 1 80 ? 12.340 -5.764 1.501 1.00 95.94 80 PHE A C 1
ATOM 633 O O . PHE A 1 80 ? 13.268 -5.565 0.725 1.00 95.94 80 PHE A O 1
ATOM 640 N N . LEU A 1 81 ? 11.761 -6.960 1.643 1.00 96.94 81 LEU A N 1
ATOM 641 C CA . LEU A 1 81 ? 12.150 -8.116 0.838 1.00 96.94 81 LEU A CA 1
ATOM 642 C C . LEU A 1 81 ? 11.923 -7.860 -0.659 1.00 96.94 81 LEU A C 1
ATOM 644 O O . LEU A 1 81 ? 12.827 -8.088 -1.458 1.00 96.94 81 LEU A O 1
ATOM 648 N N . VAL A 1 82 ? 10.750 -7.342 -1.038 1.00 95.50 82 VAL A N 1
ATOM 649 C CA . VAL A 1 82 ? 10.437 -7.009 -2.437 1.00 95.50 82 VAL A CA 1
ATOM 650 C C . VAL A 1 82 ? 11.381 -5.934 -2.973 1.00 95.50 82 VAL A C 1
ATOM 652 O O . VAL A 1 82 ? 11.911 -6.091 -4.072 1.00 95.50 82 VAL A O 1
ATOM 655 N N . MET A 1 83 ? 11.644 -4.870 -2.208 1.00 96.00 83 MET A N 1
ATOM 656 C CA . MET A 1 83 ? 12.588 -3.824 -2.623 1.00 96.00 83 MET A CA 1
ATOM 657 C C . MET A 1 83 ? 14.008 -4.376 -2.778 1.00 96.00 83 MET A C 1
ATOM 659 O O . MET A 1 83 ? 14.635 -4.154 -3.811 1.00 96.00 83 MET A O 1
ATOM 663 N N . ALA A 1 84 ? 14.489 -5.150 -1.803 1.00 96.50 84 ALA A N 1
ATOM 664 C CA . ALA A 1 84 ? 15.815 -5.759 -1.834 1.00 96.50 84 ALA A CA 1
ATOM 665 C C . ALA A 1 84 ? 15.985 -6.731 -3.009 1.00 96.50 84 ALA A C 1
ATOM 667 O O . ALA A 1 84 ? 17.033 -6.725 -3.643 1.00 96.50 84 ALA A O 1
ATOM 668 N N . ALA A 1 85 ? 14.958 -7.521 -3.336 1.00 95.50 85 ALA A N 1
ATOM 669 C CA . ALA A 1 85 ? 14.972 -8.420 -4.489 1.00 95.50 85 ALA A CA 1
ATOM 670 C C . ALA A 1 85 ? 14.880 -7.667 -5.828 1.00 95.50 85 ALA A C 1
ATOM 672 O O . ALA A 1 85 ? 15.477 -8.084 -6.819 1.00 95.50 85 ALA A O 1
ATOM 673 N N . SER A 1 86 ? 14.165 -6.539 -5.861 1.00 94.62 86 SER A N 1
ATOM 674 C CA . SER A 1 86 ? 13.985 -5.744 -7.081 1.00 94.62 86 SER A CA 1
ATOM 675 C C . SER A 1 86 ? 15.240 -4.965 -7.471 1.00 94.62 86 SER A C 1
ATOM 677 O O . SER A 1 86 ? 15.475 -4.772 -8.657 1.00 94.62 86 SER A O 1
ATOM 679 N N . ILE A 1 87 ? 16.058 -4.528 -6.505 1.00 95.06 87 ILE A N 1
ATOM 680 C CA . ILE A 1 87 ? 17.288 -3.755 -6.756 1.00 95.06 87 ILE A CA 1
ATOM 681 C C . ILE A 1 87 ? 18.280 -4.476 -7.690 1.00 95.06 87 ILE A C 1
ATOM 683 O O . ILE A 1 87 ? 18.642 -3.885 -8.708 1.00 95.06 87 ILE A O 1
ATOM 687 N N . PRO A 1 88 ? 18.727 -5.721 -7.423 1.00 94.88 88 PRO A N 1
ATOM 688 C CA . PRO A 1 88 ? 19.662 -6.406 -8.313 1.00 94.88 88 PRO A CA 1
ATOM 689 C C . PRO A 1 88 ? 19.031 -6.712 -9.674 1.00 94.88 88 PRO A C 1
ATOM 691 O O . PRO A 1 88 ? 19.698 -6.585 -10.695 1.00 94.88 88 PRO A O 1
ATOM 694 N N . PHE A 1 89 ? 17.739 -7.052 -9.715 1.00 91.31 89 PHE A N 1
ATOM 695 C CA . PHE A 1 89 ? 17.039 -7.292 -10.978 1.00 91.31 89 PHE A CA 1
ATOM 696 C C . PHE A 1 89 ? 16.980 -6.028 -11.847 1.00 91.31 89 PHE A C 1
ATOM 698 O O . PHE A 1 89 ? 17.270 -6.081 -13.043 1.00 91.31 89 PHE A O 1
ATOM 705 N N . ALA A 1 90 ? 16.669 -4.885 -11.232 1.00 92.00 90 ALA A N 1
ATOM 706 C CA . ALA A 1 90 ? 16.679 -3.583 -11.880 1.00 92.00 90 ALA A CA 1
ATOM 707 C C . ALA A 1 90 ? 18.084 -3.219 -12.375 1.00 92.00 90 ALA A C 1
ATOM 709 O O . ALA A 1 90 ? 18.231 -2.780 -13.511 1.00 92.00 90 ALA A O 1
ATOM 710 N N . TRP A 1 91 ? 19.118 -3.447 -11.559 1.00 92.12 91 TRP A N 1
ATOM 711 C CA . TRP A 1 91 ? 20.512 -3.164 -11.919 1.00 92.12 91 TRP A CA 1
ATOM 712 C C . TRP A 1 91 ? 20.984 -3.931 -13.154 1.00 92.12 91 TRP A C 1
ATOM 714 O O . TRP A 1 91 ? 21.703 -3.382 -13.982 1.00 92.12 91 TRP A O 1
ATOM 724 N N . LEU A 1 92 ? 20.567 -5.190 -13.286 1.00 92.69 92 LEU A N 1
ATOM 725 C CA . LEU A 1 92 ? 20.974 -6.050 -14.396 1.00 92.69 92 LEU A CA 1
ATOM 726 C C . LEU A 1 92 ? 20.156 -5.828 -15.676 1.00 92.69 92 LEU A C 1
ATOM 728 O O . LEU A 1 92 ? 20.640 -6.164 -16.753 1.00 92.69 92 LEU A O 1
ATOM 732 N N . SER A 1 93 ? 18.932 -5.299 -15.567 1.00 88.69 93 SER A N 1
ATOM 733 C CA . SER A 1 93 ? 17.962 -5.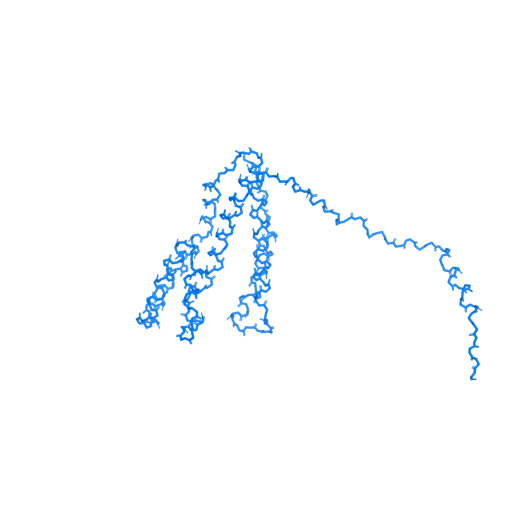311 -16.676 1.00 88.69 93 SER A CA 1
ATOM 734 C C . SER A 1 93 ? 17.568 -3.927 -17.199 1.00 88.69 93 SER A C 1
ATOM 736 O O . SER A 1 93 ? 17.107 -3.832 -18.334 1.00 88.69 93 SER A O 1
ATOM 738 N N . LEU A 1 94 ? 17.694 -2.861 -16.398 1.00 88.12 94 LEU A N 1
ATOM 739 C CA . LEU A 1 94 ? 17.214 -1.524 -16.765 1.00 88.12 94 LEU A CA 1
ATOM 740 C C . LEU A 1 94 ? 18.300 -0.660 -17.411 1.00 88.12 94 LEU A C 1
ATOM 742 O O . LEU A 1 94 ? 19.456 -0.650 -16.990 1.00 88.12 94 LEU A O 1
ATOM 746 N N . LEU A 1 95 ? 17.890 0.147 -18.393 1.00 88.81 95 LEU A N 1
ATOM 747 C CA . LEU A 1 95 ? 18.724 1.205 -18.956 1.00 88.81 95 LEU A CA 1
ATOM 748 C C . LEU A 1 95 ? 18.912 2.347 -17.936 1.00 88.81 95 LEU A C 1
ATOM 750 O O . LEU A 1 95 ? 18.080 2.525 -17.041 1.00 88.81 95 LEU A O 1
ATOM 754 N N . PRO A 1 96 ? 19.953 3.192 -18.085 1.00 86.00 96 PRO A N 1
ATOM 755 C CA . PRO A 1 96 ? 20.211 4.293 -17.152 1.00 86.00 96 PRO A CA 1
ATOM 756 C C . PRO A 1 96 ? 19.023 5.249 -16.951 1.00 86.00 96 PRO A C 1
ATOM 758 O O . PRO A 1 96 ? 18.819 5.761 -15.851 1.00 86.00 96 PRO A O 1
ATOM 761 N N . MET A 1 97 ? 18.224 5.479 -17.998 1.00 83.44 97 MET A N 1
ATOM 762 C CA . MET A 1 97 ? 17.034 6.332 -17.925 1.00 83.44 97 MET A CA 1
ATOM 763 C C . MET A 1 97 ? 15.935 5.710 -17.049 1.00 83.44 97 MET A C 1
ATOM 765 O O . MET A 1 97 ? 15.377 6.395 -16.192 1.00 83.44 97 MET A O 1
ATOM 769 N N . ASP A 1 98 ? 15.685 4.408 -17.195 1.00 86.94 98 ASP A N 1
ATOM 770 C CA . ASP A 1 98 ? 14.681 3.675 -16.413 1.00 86.94 98 ASP A CA 1
ATOM 771 C C . ASP A 1 98 ? 15.126 3.465 -14.962 1.00 86.94 98 ASP A C 1
ATOM 773 O O . ASP A 1 98 ? 14.307 3.489 -14.041 1.00 86.94 98 ASP A O 1
ATOM 777 N N . MET A 1 99 ? 16.437 3.332 -14.733 1.00 90.25 99 MET A N 1
ATOM 778 C CA . MET A 1 99 ? 17.016 3.235 -13.393 1.00 90.25 99 MET A CA 1
ATOM 779 C C . MET A 1 99 ? 16.682 4.464 -12.535 1.00 90.25 99 MET A C 1
ATOM 781 O O . MET A 1 99 ? 16.405 4.332 -11.341 1.00 90.25 99 MET A O 1
ATOM 785 N N . LYS A 1 100 ? 16.638 5.661 -13.138 1.00 89.88 100 LYS A N 1
ATOM 786 C CA . LYS A 1 100 ? 16.200 6.878 -12.440 1.00 89.88 100 LYS A CA 1
ATOM 787 C C . LYS A 1 100 ? 14.743 6.759 -11.981 1.00 89.88 100 LYS A C 1
ATOM 789 O O . LYS A 1 100 ? 14.454 7.021 -10.815 1.00 89.88 100 LYS A O 1
ATOM 794 N N . GLY A 1 101 ? 13.847 6.317 -12.864 1.00 90.25 101 GLY A N 1
ATOM 795 C CA . GLY A 1 101 ? 12.436 6.099 -12.529 1.00 90.25 101 GLY A CA 1
ATOM 796 C C . GLY A 1 101 ? 12.245 5.027 -11.451 1.00 90.25 101 GLY A C 1
ATOM 797 O O . GLY A 1 101 ? 11.431 5.197 -10.541 1.00 90.25 101 GLY A O 1
ATOM 798 N N . PHE A 1 102 ? 13.049 3.960 -11.490 1.00 92.50 102 PHE A N 1
ATOM 799 C CA . PHE A 1 102 ? 13.079 2.925 -10.456 1.00 92.50 102 PHE A CA 1
ATOM 800 C C . PHE A 1 102 ? 13.534 3.469 -9.092 1.00 92.50 102 PHE A C 1
ATOM 802 O O . PHE A 1 102 ? 12.898 3.177 -8.078 1.00 92.50 102 PHE A O 1
ATOM 809 N N . ALA A 1 103 ? 14.581 4.300 -9.054 1.00 93.88 103 ALA A N 1
ATOM 810 C CA . ALA A 1 103 ? 15.057 4.939 -7.827 1.00 93.88 103 ALA A CA 1
ATOM 811 C C . ALA A 1 103 ? 14.012 5.899 -7.227 1.00 93.88 103 ALA A C 1
ATOM 813 O O . ALA A 1 103 ? 13.765 5.871 -6.020 1.00 93.88 103 ALA A O 1
ATOM 814 N N . GLU A 1 104 ? 13.336 6.696 -8.061 1.00 93.56 104 GLU A N 1
ATOM 815 C CA . GLU A 1 104 ? 12.180 7.500 -7.638 1.00 93.56 104 GLU A CA 1
ATOM 816 C C . GLU A 1 104 ? 11.057 6.614 -7.079 1.00 93.56 104 GLU A C 1
ATOM 818 O O . GLU A 1 104 ? 10.449 6.945 -6.059 1.00 93.56 104 GLU A O 1
ATOM 823 N N . GLY A 1 105 ? 10.823 5.455 -7.703 1.00 94.56 105 GLY A N 1
ATOM 824 C CA . GLY A 1 105 ? 9.910 4.423 -7.222 1.00 94.56 105 GLY A CA 1
ATOM 825 C C . GLY A 1 105 ? 10.272 3.931 -5.821 1.00 94.56 105 GLY A C 1
ATOM 826 O O . GLY A 1 105 ? 9.413 3.938 -4.946 1.00 94.56 105 GLY A O 1
ATOM 827 N N . LEU A 1 106 ? 11.535 3.572 -5.567 1.00 96.12 106 LEU A N 1
ATOM 828 C CA . LEU A 1 106 ? 12.016 3.148 -4.242 1.00 96.12 106 LEU A CA 1
ATOM 829 C C . LEU A 1 106 ? 11.775 4.211 -3.163 1.00 96.12 106 LEU A C 1
ATOM 831 O O . LEU A 1 106 ? 11.315 3.888 -2.062 1.00 96.12 106 LEU A O 1
ATOM 835 N N . ILE A 1 107 ? 12.043 5.480 -3.481 1.00 96.38 107 ILE A N 1
ATOM 836 C CA . ILE A 1 107 ? 11.762 6.606 -2.580 1.00 96.38 107 ILE A CA 1
ATOM 837 C C . ILE A 1 107 ? 10.252 6.708 -2.335 1.00 96.38 107 ILE A C 1
ATOM 839 O O . ILE A 1 107 ? 9.812 6.785 -1.188 1.00 96.38 107 ILE A O 1
ATOM 843 N N . GLY A 1 108 ? 9.448 6.641 -3.399 1.00 96.31 108 GLY A N 1
ATOM 844 C CA . GLY A 1 108 ? 7.991 6.672 -3.318 1.00 96.31 108 GLY A CA 1
ATOM 845 C C . GLY A 1 108 ? 7.417 5.545 -2.462 1.00 96.31 108 GLY A C 1
ATOM 846 O O . GLY A 1 108 ? 6.523 5.786 -1.655 1.00 96.31 108 GLY A O 1
ATOM 847 N N . VAL A 1 109 ? 7.942 4.325 -2.594 1.00 96.62 109 VAL A N 1
ATOM 848 C CA . VAL A 1 109 ? 7.535 3.168 -1.785 1.00 96.62 109 VAL A CA 1
ATOM 849 C C . VAL A 1 109 ? 7.889 3.378 -0.319 1.00 96.62 109 VAL A C 1
ATOM 851 O O . VAL A 1 109 ? 7.036 3.188 0.544 1.00 96.62 109 VAL A O 1
ATOM 854 N N . SER A 1 110 ? 9.113 3.828 -0.040 1.00 95.69 110 SER A N 1
ATOM 855 C CA . SER A 1 110 ? 9.600 4.065 1.326 1.00 95.69 110 SER A CA 1
ATOM 856 C C . SER A 1 110 ? 8.779 5.122 2.070 1.00 95.69 110 SER A C 1
ATOM 858 O O . SER A 1 110 ? 8.604 5.038 3.283 1.00 95.69 110 SER A O 1
ATOM 860 N N . LEU A 1 111 ? 8.255 6.105 1.336 1.00 95.50 111 LEU A N 1
ATOM 861 C CA . LEU A 1 111 ? 7.428 7.186 1.868 1.00 95.50 111 LEU A CA 1
ATOM 862 C C . LEU A 1 111 ? 5.916 6.912 1.770 1.00 95.50 111 LEU A C 1
ATOM 864 O O . LEU A 1 111 ? 5.129 7.778 2.139 1.00 95.50 111 LEU A O 1
ATOM 868 N N . PHE A 1 112 ? 5.494 5.742 1.272 1.00 95.44 112 PHE A N 1
ATOM 869 C CA . PHE A 1 112 ? 4.086 5.412 0.995 1.00 95.44 112 PHE A CA 1
ATOM 870 C C . PHE A 1 112 ? 3.363 6.452 0.109 1.00 95.44 112 PHE A C 1
ATOM 872 O O . PHE A 1 112 ? 2.193 6.787 0.312 1.00 95.44 112 PHE A O 1
ATOM 879 N N . VAL A 1 113 ? 4.060 6.944 -0.918 1.00 96.44 113 VAL A N 1
ATOM 880 C CA . VAL A 1 113 ? 3.550 7.870 -1.952 1.00 96.44 113 VAL A CA 1
ATOM 881 C C . VAL A 1 113 ? 3.811 7.364 -3.376 1.00 96.44 113 VAL A C 1
ATOM 883 O O . VAL A 1 113 ? 3.747 8.128 -4.341 1.00 96.44 113 VAL A O 1
ATOM 886 N N . SER A 1 114 ? 4.112 6.072 -3.536 1.00 95.00 114 SER A N 1
ATOM 887 C CA . SER A 1 114 ? 4.445 5.468 -4.832 1.00 95.00 114 SER A CA 1
ATOM 888 C C . SER A 1 114 ? 3.323 5.602 -5.867 1.00 95.00 114 SER A C 1
ATOM 890 O O . SER A 1 114 ? 3.606 5.715 -7.055 1.00 95.00 114 SER A O 1
ATOM 892 N N . ASN A 1 115 ? 2.061 5.711 -5.440 1.00 94.25 115 ASN A N 1
ATOM 893 C CA . ASN A 1 115 ? 0.936 6.025 -6.323 1.00 94.25 115 ASN A CA 1
ATOM 894 C C . ASN A 1 115 ? 1.111 7.354 -7.073 1.00 94.25 115 ASN A C 1
ATOM 896 O O . ASN A 1 115 ? 0.808 7.430 -8.261 1.00 94.25 115 ASN A O 1
ATOM 900 N N . LEU A 1 116 ? 1.631 8.389 -6.408 1.00 93.56 116 LEU A N 1
ATOM 901 C CA . LEU A 1 116 ? 1.872 9.692 -7.031 1.00 93.56 116 LEU A CA 1
ATOM 902 C C . LEU A 1 116 ? 3.086 9.654 -7.959 1.00 93.56 116 LEU A C 1
ATOM 904 O O . LEU A 1 116 ? 3.081 10.304 -9.003 1.00 93.56 116 LEU A O 1
ATOM 908 N N . VAL A 1 117 ? 4.117 8.896 -7.579 1.00 92.81 117 VAL A N 1
ATOM 909 C CA . VAL A 1 117 ? 5.317 8.700 -8.402 1.00 92.81 117 VAL A CA 1
ATOM 910 C C . VAL A 1 117 ? 4.945 8.002 -9.707 1.00 92.81 117 VAL A C 1
ATOM 912 O O . VAL A 1 117 ? 5.216 8.532 -10.779 1.00 92.81 117 VAL A O 1
ATOM 915 N N . PHE A 1 118 ? 4.248 6.868 -9.633 1.00 90.69 118 PHE A N 1
ATOM 916 C CA . PHE A 1 118 ? 3.898 6.100 -10.826 1.00 90.69 118 PHE A CA 1
ATOM 917 C C . PHE A 1 118 ? 2.836 6.771 -11.693 1.00 90.69 118 PHE A C 1
ATOM 919 O O . PHE A 1 118 ? 2.877 6.603 -12.905 1.00 90.69 118 PHE A O 1
ATOM 926 N N . TRP A 1 119 ? 1.938 7.582 -11.120 1.00 88.56 119 TRP A N 1
ATOM 927 C CA . TRP A 1 119 ? 1.056 8.435 -11.923 1.00 88.56 119 TRP A CA 1
ATOM 928 C C . TRP A 1 119 ? 1.884 9.404 -12.778 1.00 88.56 119 TRP A C 1
ATOM 930 O O . TRP A 1 119 ? 1.684 9.494 -13.987 1.00 88.56 119 TRP A O 1
ATOM 940 N N . LYS A 1 120 ? 2.868 10.093 -12.188 1.00 87.69 120 LYS A N 1
ATOM 941 C CA . LYS A 1 120 ? 3.735 11.019 -12.938 1.00 87.69 120 LYS A CA 1
ATOM 942 C C . LYS A 1 120 ? 4.576 10.324 -14.015 1.00 87.69 120 LYS A C 1
ATOM 944 O O . LYS A 1 120 ? 4.977 10.982 -14.966 1.00 87.69 120 LYS A O 1
ATOM 949 N N . GLN A 1 121 ? 4.799 9.022 -13.866 1.00 84.62 121 GLN A N 1
ATOM 950 C CA . GLN A 1 121 ? 5.499 8.148 -14.805 1.00 84.62 121 GLN A CA 1
ATOM 951 C C . GLN A 1 121 ? 4.514 7.326 -15.669 1.00 84.62 121 GLN A C 1
ATOM 953 O O . GLN A 1 121 ? 4.761 6.151 -15.919 1.00 84.62 121 GLN A O 1
ATOM 958 N N . ALA A 1 122 ? 3.358 7.852 -16.083 1.00 74.69 122 ALA A N 1
ATOM 959 C CA . ALA A 1 122 ? 2.399 7.123 -16.936 1.00 74.69 122 ALA A CA 1
ATOM 960 C C . ALA A 1 122 ? 2.154 7.783 -18.314 1.00 74.69 122 ALA A C 1
ATOM 962 O O . ALA A 1 122 ? 1.072 7.649 -18.883 1.00 74.69 122 ALA A O 1
ATOM 963 N N . GLY A 1 123 ? 3.122 8.539 -18.840 1.00 67.06 123 GLY A N 1
ATOM 964 C CA . GLY A 1 123 ? 3.015 9.307 -20.085 1.00 67.06 123 GLY A CA 1
ATOM 965 C C . GLY A 1 123 ? 3.080 8.499 -21.393 1.00 67.06 123 GLY A C 1
ATOM 966 O O . GLY A 1 123 ? 3.282 7.293 -21.422 1.00 67.06 123 GLY A O 1
ATOM 967 N N . TYR A 1 124 ? 2.935 9.196 -22.526 1.00 45.41 124 TYR A N 1
ATOM 968 C CA . TYR A 1 124 ? 2.866 8.602 -23.876 1.00 45.41 124 TYR A CA 1
ATOM 969 C C . TYR A 1 124 ? 4.129 7.822 -24.306 1.00 45.41 124 TYR A C 1
ATOM 971 O O . TYR A 1 124 ? 4.037 6.905 -25.115 1.00 45.41 124 TYR A O 1
ATOM 979 N N . PHE A 1 125 ? 5.297 8.160 -23.750 1.00 55.16 125 PHE A N 1
ATOM 980 C CA . PHE A 1 125 ? 6.572 7.464 -23.982 1.00 55.16 125 PHE A CA 1
ATOM 981 C C . PHE A 1 125 ? 7.054 6.680 -22.750 1.00 55.16 125 PHE A C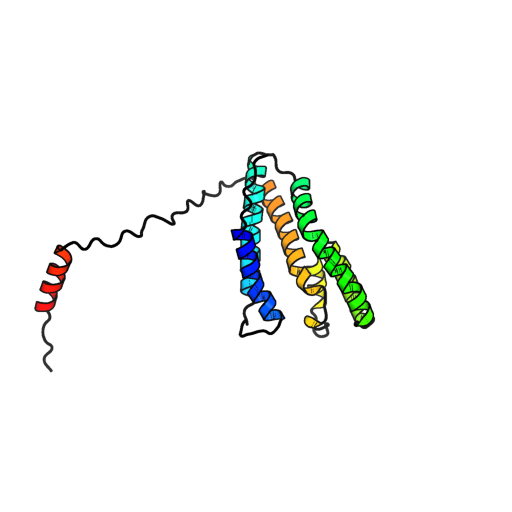 1
ATOM 983 O O . PHE A 1 125 ? 8.237 6.361 -22.655 1.00 55.16 125 PHE A O 1
ATOM 990 N N . ASP A 1 126 ? 6.183 6.420 -21.771 1.00 64.00 126 ASP A N 1
ATOM 991 C CA . ASP A 1 126 ? 6.610 5.772 -20.534 1.00 64.00 126 ASP A CA 1
ATOM 992 C C . ASP A 1 126 ? 6.906 4.285 -20.713 1.00 64.00 126 ASP A C 1
ATOM 994 O O . ASP A 1 126 ? 6.284 3.588 -21.518 1.00 64.00 126 ASP A O 1
ATOM 998 N N . ALA A 1 127 ? 7.824 3.783 -19.883 1.00 61.06 127 ALA A N 1
ATOM 999 C CA . ALA A 1 127 ? 8.072 2.357 -19.765 1.00 61.06 127 ALA A CA 1
ATOM 1000 C C . ALA A 1 127 ? 6.745 1.631 -19.500 1.00 61.06 127 ALA A C 1
ATOM 1002 O O . ALA A 1 127 ? 6.001 2.005 -18.577 1.00 61.06 127 ALA A O 1
ATOM 1003 N N . ALA A 1 128 ? 6.465 0.604 -20.312 1.00 68.50 128 ALA A N 1
ATOM 1004 C CA . ALA A 1 128 ? 5.273 -0.224 -20.182 1.00 68.50 128 ALA A CA 1
ATOM 1005 C C . ALA A 1 128 ? 5.110 -0.677 -18.726 1.00 68.50 128 ALA A C 1
ATOM 1007 O O . ALA A 1 128 ? 6.097 -0.967 -18.053 1.00 68.50 128 ALA A O 1
ATOM 1008 N N . ALA A 1 129 ? 3.872 -0.778 -18.237 1.00 70.62 129 ALA A N 1
ATOM 1009 C CA . ALA A 1 129 ? 3.581 -1.201 -16.863 1.00 70.62 129 ALA A CA 1
ATOM 1010 C C . ALA A 1 129 ? 4.321 -2.497 -16.456 1.00 70.62 129 ALA A C 1
ATOM 1012 O O . ALA A 1 129 ? 4.736 -2.637 -15.308 1.00 70.62 129 ALA A O 1
ATOM 1013 N N . ALA A 1 130 ? 4.559 -3.396 -17.419 1.00 67.56 130 ALA A N 1
ATOM 1014 C CA . ALA A 1 130 ? 5.323 -4.633 -17.253 1.00 67.56 130 ALA A CA 1
ATOM 1015 C C . ALA A 1 130 ? 6.806 -4.430 -16.873 1.00 67.56 130 ALA A C 1
ATOM 1017 O O . ALA A 1 130 ? 7.420 -5.325 -16.301 1.00 67.56 130 ALA A O 1
ATOM 1018 N N . LEU A 1 131 ? 7.387 -3.267 -17.172 1.00 73.94 131 LEU A N 1
ATOM 1019 C CA . LEU A 1 131 ? 8.798 -2.941 -16.943 1.00 73.94 131 LEU A CA 1
ATOM 1020 C C . LEU A 1 131 ? 9.039 -2.189 -15.629 1.00 73.94 131 LEU A C 1
ATOM 1022 O O . LEU A 1 131 ? 10.165 -1.780 -15.363 1.00 73.94 131 LEU A O 1
ATOM 1026 N N . LYS A 1 132 ? 8.004 -1.988 -14.804 1.00 84.06 132 LYS A N 1
ATOM 1027 C CA . LYS A 1 132 ? 8.093 -1.281 -13.519 1.00 84.06 132 LYS A CA 1
ATOM 1028 C C . LYS A 1 132 ? 7.940 -2.284 -12.366 1.00 84.06 132 LYS A C 1
ATOM 1030 O O . LYS A 1 132 ? 6.817 -2.515 -11.919 1.00 84.06 132 LYS A O 1
ATOM 1035 N N . PRO A 1 133 ? 9.040 -2.847 -11.818 1.00 86.38 133 PRO A N 1
ATOM 1036 C CA . PRO A 1 133 ? 8.980 -3.919 -10.814 1.00 86.38 133 PRO A CA 1
ATOM 1037 C C . PRO A 1 133 ? 8.179 -3.549 -9.559 1.00 86.38 133 PRO A C 1
ATOM 1039 O O . PRO A 1 133 ? 7.546 -4.392 -8.933 1.00 86.38 133 PRO A O 1
ATOM 1042 N N . LEU A 1 134 ? 8.192 -2.264 -9.196 1.00 91.88 134 LEU A N 1
ATOM 1043 C CA . LEU A 1 134 ? 7.539 -1.748 -7.997 1.00 91.88 134 LEU A CA 1
ATOM 1044 C C . LEU A 1 134 ? 6.121 -1.225 -8.253 1.00 91.88 134 LEU A C 1
ATOM 1046 O O . LEU A 1 134 ? 5.495 -0.744 -7.309 1.00 91.88 134 LEU A O 1
ATOM 1050 N N . LEU A 1 135 ? 5.590 -1.312 -9.479 1.00 90.06 135 LEU A N 1
ATOM 1051 C CA . LEU A 1 135 ? 4.340 -0.648 -9.860 1.00 90.06 135 LEU A CA 1
ATOM 1052 C C . LEU A 1 135 ? 3.191 -0.998 -8.912 1.00 90.06 135 LEU A C 1
ATOM 1054 O O . LEU A 1 135 ? 2.539 -0.106 -8.381 1.00 90.06 135 LEU A O 1
ATOM 1058 N N . HIS A 1 136 ? 2.993 -2.283 -8.616 1.00 90.94 136 HIS A N 1
ATOM 1059 C CA . HIS A 1 136 ? 1.873 -2.772 -7.800 1.00 90.94 136 HIS A CA 1
ATOM 1060 C C . HIS A 1 136 ? 1.844 -2.233 -6.357 1.00 90.94 136 HIS A C 1
ATOM 1062 O O . HIS A 1 136 ? 0.798 -2.281 -5.703 1.00 90.94 136 HIS A O 1
ATOM 1068 N N . THR A 1 137 ? 2.948 -1.656 -5.869 1.00 94.50 137 THR A N 1
ATOM 1069 C CA . THR A 1 137 ? 3.009 -1.007 -4.548 1.00 94.50 137 THR A CA 1
ATOM 1070 C C . THR A 1 137 ? 2.178 0.277 -4.461 1.00 94.50 137 THR A C 1
ATOM 1072 O O . THR A 1 137 ? 1.942 0.761 -3.355 1.00 94.50 137 THR A O 1
ATOM 1075 N N . TRP A 1 138 ? 1.693 0.818 -5.588 1.00 93.31 138 TRP A N 1
ATOM 1076 C CA . TRP A 1 138 ? 0.799 1.982 -5.598 1.00 93.31 138 TRP A CA 1
ATOM 1077 C C . TRP A 1 138 ? -0.436 1.756 -4.716 1.00 93.31 138 TRP A C 1
ATOM 1079 O O . TRP A 1 138 ? -0.862 2.653 -3.991 1.00 93.31 138 TRP A O 1
ATOM 1089 N N . SER A 1 139 ? -0.985 0.538 -4.745 1.00 91.56 139 SER A N 1
ATOM 1090 C CA . SER A 1 139 ? -2.187 0.172 -3.993 1.00 91.56 139 SER A CA 1
ATOM 1091 C C . SER A 1 139 ? -1.927 0.169 -2.487 1.00 91.56 139 SER A C 1
ATOM 1093 O O . SER A 1 139 ? -2.764 0.642 -1.723 1.00 91.56 139 SER A O 1
ATOM 1095 N N . LEU A 1 140 ? -0.733 -0.265 -2.069 1.00 93.25 140 LEU A N 1
ATOM 1096 C CA . LEU A 1 140 ? -0.286 -0.221 -0.679 1.00 93.25 140 LEU A CA 1
ATOM 1097 C C . LEU A 1 140 ? -0.142 1.224 -0.183 1.00 93.25 140 LEU A C 1
ATOM 1099 O O . LEU A 1 140 ? -0.599 1.536 0.913 1.00 93.25 140 LEU A O 1
ATOM 1103 N N . ALA A 1 141 ? 0.443 2.115 -0.991 1.00 94.62 141 ALA A N 1
ATOM 1104 C CA . ALA A 1 141 ? 0.536 3.540 -0.665 1.00 94.62 141 ALA A CA 1
ATOM 1105 C C . ALA A 1 141 ? -0.854 4.169 -0.464 1.00 94.62 141 ALA A C 1
ATOM 1107 O O . ALA A 1 141 ? -1.090 4.849 0.535 1.00 94.62 141 ALA A O 1
ATOM 1108 N N . VAL A 1 142 ? -1.798 3.885 -1.367 1.00 93.50 142 VAL A N 1
ATOM 1109 C CA . VAL A 1 142 ? -3.193 4.337 -1.230 1.00 93.50 142 VAL A CA 1
ATOM 1110 C C . VAL A 1 142 ? -3.855 3.734 0.012 1.00 93.50 142 VAL A C 1
ATOM 1112 O O . VAL A 1 142 ? -4.584 4.435 0.712 1.00 93.50 142 VAL A O 1
ATOM 1115 N N . GLU A 1 143 ? -3.584 2.465 0.327 1.00 91.75 143 GLU A N 1
ATOM 1116 C CA . GLU A 1 143 ? -4.114 1.810 1.525 1.00 91.75 143 GLU A CA 1
ATOM 1117 C C . GLU A 1 143 ? -3.647 2.521 2.811 1.00 91.75 143 GLU A C 1
ATOM 1119 O O . GLU A 1 143 ? -4.473 2.830 3.671 1.00 91.75 143 GLU A O 1
ATOM 1124 N N . GLU A 1 144 ? -2.356 2.862 2.925 1.00 92.00 144 GLU A N 1
ATOM 1125 C CA . GLU A 1 144 ? -1.834 3.632 4.068 1.00 92.00 144 GLU A CA 1
ATOM 1126 C C . GLU A 1 144 ? -2.440 5.040 4.156 1.00 92.00 144 GLU A C 1
ATOM 1128 O O . GLU A 1 144 ? -2.868 5.470 5.232 1.00 92.00 144 GLU A O 1
ATOM 1133 N N . GLN A 1 145 ? -2.529 5.752 3.027 1.00 93.00 145 GLN A N 1
ATOM 1134 C CA . GLN A 1 145 ? -3.144 7.084 2.954 1.00 93.00 145 GLN A CA 1
ATOM 1135 C C . GLN A 1 145 ? -4.604 7.042 3.420 1.00 93.00 145 GLN A C 1
ATOM 1137 O O . GLN A 1 145 ? -5.050 7.889 4.203 1.00 93.00 145 GLN A O 1
ATOM 1142 N N . PHE A 1 146 ? -5.339 6.015 2.993 1.00 90.25 146 PHE A N 1
ATOM 1143 C CA . PHE A 1 146 ? -6.713 5.784 3.405 1.00 90.25 146 PHE A CA 1
ATOM 1144 C C . PHE A 1 146 ? -6.824 5.550 4.922 1.00 90.25 146 PHE A C 1
ATOM 1146 O O . PHE A 1 146 ? -7.743 6.079 5.556 1.00 90.25 146 PHE A O 1
ATOM 1153 N N . TYR A 1 147 ? -5.881 4.841 5.552 1.00 88.06 147 TYR A N 1
ATOM 1154 C CA . TYR A 1 147 ? -5.899 4.666 7.008 1.00 88.06 147 TYR A CA 1
ATOM 1155 C C . TYR A 1 147 ? -5.639 5.948 7.771 1.00 88.06 147 TYR A C 1
ATOM 1157 O O . TYR A 1 147 ? -6.391 6.231 8.705 1.00 88.06 147 TYR A O 1
ATOM 1165 N N . ILE A 1 148 ? -4.648 6.743 7.359 1.00 88.12 148 ILE A N 1
ATOM 1166 C CA . ILE A 1 148 ? -4.404 8.068 7.942 1.00 88.12 148 ILE A CA 1
ATOM 1167 C C . ILE A 1 148 ? -5.690 8.894 7.870 1.00 88.12 148 ILE A C 1
ATOM 1169 O O . ILE A 1 148 ? -6.142 9.431 8.883 1.00 88.12 148 ILE A O 1
ATOM 1173 N N . PHE A 1 149 ? -6.328 8.931 6.700 1.00 89.12 149 PHE A N 1
ATOM 1174 C CA . PHE A 1 149 ? -7.559 9.686 6.507 1.00 89.12 149 PHE A CA 1
ATOM 1175 C C . PHE A 1 149 ? -8.709 9.175 7.384 1.00 89.12 149 PHE A C 1
ATOM 1177 O O . PHE A 1 149 ? -9.384 9.969 8.042 1.00 89.12 149 PHE A O 1
ATOM 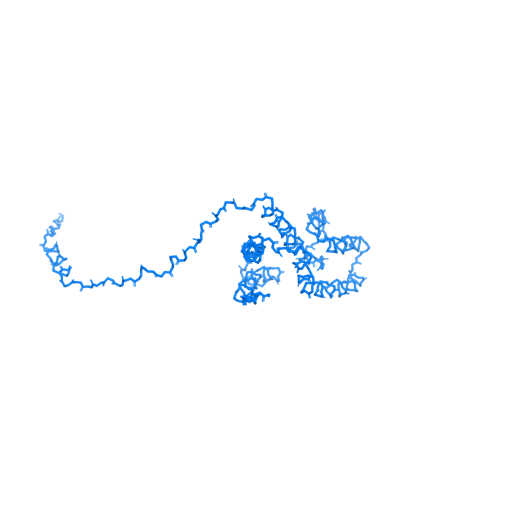1184 N N . SER A 1 150 ? -8.920 7.857 7.445 1.00 85.31 150 SER A N 1
ATOM 1185 C CA . SER A 1 150 ? -9.958 7.253 8.289 1.00 85.31 150 SER A CA 1
ATOM 1186 C C . SER A 1 150 ? -9.736 7.560 9.773 1.00 85.31 150 SER A C 1
ATOM 1188 O O . SER A 1 150 ? -10.678 7.914 10.484 1.00 85.31 150 SER A O 1
ATOM 1190 N N . ALA A 1 151 ? -8.480 7.524 10.219 1.00 83.50 151 ALA A N 1
ATOM 1191 C CA . ALA A 1 151 ? -8.096 7.807 11.585 1.00 83.50 151 ALA A CA 1
ATOM 1192 C C . ALA A 1 151 ? -8.353 9.263 11.968 1.00 83.50 151 ALA A C 1
ATOM 1194 O O . ALA A 1 151 ? -9.003 9.531 12.978 1.00 83.50 151 ALA A O 1
ATOM 1195 N N . VAL A 1 152 ? -7.909 10.198 11.127 1.00 85.69 152 VAL A N 1
ATOM 1196 C CA . VAL A 1 152 ? -8.150 11.634 11.312 1.00 85.69 152 VAL A CA 1
ATOM 1197 C C . VAL A 1 152 ? -9.648 11.931 11.297 1.00 85.69 152 VAL A C 1
ATOM 1199 O O . VAL A 1 152 ? -10.150 12.630 12.176 1.00 85.69 152 VAL A O 1
ATOM 1202 N N . ARG A 1 153 ? -10.397 11.353 10.349 1.00 85.81 153 ARG A N 1
ATOM 1203 C CA . ARG A 1 153 ? -11.848 11.546 10.243 1.00 85.81 153 ARG A CA 1
ATOM 1204 C C . ARG A 1 153 ? -12.582 11.100 11.507 1.00 85.81 153 ARG A C 1
ATOM 1206 O O . ARG A 1 153 ? -13.455 11.829 11.978 1.00 85.81 153 ARG A O 1
ATOM 1213 N N . LEU A 1 154 ? -12.260 9.919 12.034 1.00 82.94 154 LEU A N 1
ATOM 1214 C CA . LEU A 1 154 ? -12.903 9.389 13.237 1.00 82.94 154 LEU A CA 1
ATOM 1215 C C . LEU A 1 154 ? -12.479 10.146 14.503 1.00 82.94 154 LEU A C 1
ATOM 1217 O O . LEU A 1 154 ? -13.296 10.308 15.405 1.00 82.94 154 LEU A O 1
ATOM 1221 N N . PHE A 1 155 ? -11.239 10.641 14.555 1.00 79.88 155 PHE A N 1
ATOM 1222 C CA . PHE A 1 155 ? -10.734 11.431 15.678 1.00 79.88 155 PHE A CA 1
ATOM 1223 C C . PHE A 1 155 ? -11.373 12.827 15.754 1.00 79.88 155 PHE A C 1
ATOM 1225 O O . PHE A 1 155 ? -11.760 13.263 16.832 1.00 79.88 155 PHE A O 1
ATOM 1232 N N . VAL A 1 156 ? -11.532 13.518 14.617 1.00 83.06 156 VAL A N 1
ATOM 1233 C CA . VAL A 1 156 ? -12.131 14.869 14.555 1.00 83.06 156 VAL A CA 1
ATOM 1234 C C . VAL A 1 156 ? -13.653 14.834 14.714 1.00 83.06 156 VAL A C 1
ATOM 1236 O O . VAL A 1 156 ? -14.251 15.778 15.227 1.00 83.06 156 VAL A O 1
ATOM 1239 N N . ARG A 1 157 ? -14.311 13.756 14.270 1.00 78.19 157 ARG A N 1
ATOM 1240 C CA . ARG A 1 157 ? -15.766 13.579 14.389 1.00 78.19 157 ARG A CA 1
ATOM 1241 C C . ARG A 1 157 ? -16.096 12.271 15.105 1.00 78.19 157 ARG A C 1
ATOM 1243 O O . ARG A 1 157 ? -16.590 11.341 14.455 1.00 78.19 157 ARG A O 1
ATOM 1250 N N . PRO A 1 158 ? -15.877 12.195 16.431 1.00 66.62 158 PRO A N 1
ATOM 1251 C CA . PRO A 1 158 ? -16.265 11.040 17.224 1.00 66.62 158 PRO A CA 1
ATOM 1252 C C . PRO A 1 158 ? -17.797 11.012 17.364 1.00 66.62 158 PRO A C 1
ATOM 1254 O O . PRO A 1 158 ? -18.370 11.423 18.363 1.00 66.62 158 PRO A O 1
ATOM 1257 N N . GLY A 1 159 ? -18.479 10.540 16.319 1.00 61.66 159 GLY A N 1
ATOM 1258 C CA . GLY A 1 159 ? -19.889 10.160 16.356 1.00 61.66 159 GLY A CA 1
ATOM 1259 C C . GLY A 1 159 ? -20.881 11.154 15.741 1.00 61.66 159 GLY A C 1
ATOM 1260 O O . GLY A 1 159 ? -21.338 12.099 16.369 1.00 61.66 159 GLY A O 1
ATOM 1261 N N . ARG A 1 160 ? -21.425 10.781 14.579 1.00 57.81 160 ARG A N 1
ATOM 1262 C CA . ARG A 1 160 ? -22.847 10.411 14.587 1.00 57.81 160 ARG A CA 1
ATOM 1263 C C . ARG A 1 160 ? -22.870 8.935 14.962 1.00 57.81 160 ARG A C 1
ATOM 1265 O O . ARG A 1 160 ? -22.106 8.175 14.371 1.00 57.81 160 ARG A O 1
ATOM 1272 N N . ARG A 1 161 ? -23.669 8.537 15.958 1.00 55.94 161 ARG A N 1
ATOM 1273 C CA . ARG A 1 161 ? -23.906 7.118 16.269 1.00 55.94 161 ARG A CA 1
ATOM 1274 C C . ARG A 1 161 ? -24.228 6.419 14.947 1.00 55.94 161 ARG A C 1
ATOM 1276 O O . ARG A 1 161 ? -25.269 6.709 14.365 1.00 55.94 161 ARG A O 1
ATOM 1283 N N . MET A 1 162 ? -23.327 5.579 14.436 1.00 52.38 162 MET A N 1
ATOM 1284 C CA . MET A 1 162 ? -23.693 4.704 13.328 1.00 52.38 162 MET A CA 1
ATOM 1285 C C . MET A 1 162 ? -24.794 3.812 13.900 1.00 52.38 162 MET A C 1
ATOM 1287 O O . MET A 1 162 ? -24.553 3.192 14.942 1.00 52.38 162 MET A O 1
ATOM 1291 N N . PRO A 1 163 ? -26.011 3.803 13.322 1.00 44.03 163 PRO A N 1
ATOM 1292 C CA . PRO A 1 163 ? -27.016 2.838 13.723 1.00 44.03 163 PRO A CA 1
ATOM 1293 C C . PRO A 1 163 ? -26.329 1.488 13.627 1.00 44.03 163 PRO A C 1
ATOM 1295 O O . PRO A 1 163 ? -25.754 1.174 12.582 1.00 44.03 163 PRO A O 1
ATOM 1298 N N . ALA A 1 164 ? -26.292 0.746 14.733 1.00 49.25 164 ALA A N 1
ATOM 1299 C CA . ALA A 1 164 ? -25.824 -0.622 14.691 1.00 49.25 164 ALA A CA 1
ATOM 1300 C C . ALA A 1 164 ? -26.576 -1.273 13.533 1.00 49.25 164 ALA A C 1
ATOM 1302 O O . ALA A 1 164 ? -27.810 -1.305 13.554 1.00 49.25 164 ALA A O 1
ATOM 1303 N N . ALA A 1 165 ? -25.851 -1.691 12.495 1.00 49.81 165 ALA A N 1
ATOM 1304 C CA . ALA A 1 165 ? -26.420 -2.507 11.446 1.00 49.81 165 ALA A CA 1
ATOM 1305 C C . ALA A 1 165 ? -26.792 -3.818 12.134 1.00 49.81 165 ALA A C 1
ATOM 1307 O O . ALA A 1 165 ? -25.993 -4.748 12.218 1.00 49.81 165 ALA A O 1
ATOM 1308 N N . ARG A 1 166 ? -27.984 -3.843 12.741 1.00 47.19 166 ARG A N 1
ATOM 1309 C CA . ARG A 1 166 ? -28.654 -5.068 13.125 1.00 47.19 166 ARG A CA 1
ATOM 1310 C C . ARG A 1 166 ? -28.700 -5.857 11.836 1.00 47.19 166 ARG A C 1
ATOM 1312 O O . ARG A 1 166 ? -29.350 -5.442 10.878 1.00 47.19 166 ARG A O 1
ATOM 1319 N N . SER A 1 167 ? -27.949 -6.945 11.803 1.00 45.78 167 SER A N 1
ATOM 1320 C CA . SER A 1 167 ? -28.093 -7.980 10.803 1.00 45.78 167 SER A CA 1
ATOM 1321 C C . SER A 1 167 ? -29.520 -8.518 10.910 1.00 45.78 167 SER A C 1
ATOM 1323 O O . SER A 1 167 ? -29.771 -9.520 11.571 1.00 45.78 167 SER A O 1
ATOM 1325 N N . HIS A 1 168 ? -30.473 -7.846 10.267 1.00 42.34 168 HIS A N 1
ATOM 1326 C CA . HIS A 1 168 ? -31.735 -8.443 9.854 1.00 42.34 168 HIS A CA 1
ATOM 1327 C C . HIS A 1 168 ? -31.435 -9.353 8.657 1.00 42.34 168 HIS A C 1
ATOM 1329 O O . HIS A 1 168 ? -31.895 -9.136 7.545 1.00 42.34 168 HIS A O 1
ATOM 1335 N N . PHE A 1 169 ? -30.581 -10.348 8.881 1.00 48.03 169 PHE A N 1
ATOM 1336 C CA . PHE A 1 169 ? -30.352 -11.448 7.962 1.00 48.03 169 PHE A CA 1
ATOM 1337 C C . PHE A 1 169 ? -30.664 -12.715 8.749 1.00 48.03 169 PHE A C 1
ATOM 1339 O O . PHE A 1 169 ? -29.780 -13.349 9.315 1.00 48.03 169 PHE A O 1
ATOM 1346 N N . GLY A 1 170 ? -31.960 -12.986 8.905 1.00 46.69 170 GLY A N 1
ATOM 1347 C CA . GLY A 1 170 ? -32.427 -14.161 9.635 1.00 46.69 170 GLY A CA 1
ATOM 1348 C C . GLY A 1 170 ? -33.792 -14.008 10.294 1.00 46.69 170 GLY A C 1
ATOM 1349 O O . GLY A 1 170 ? -33.889 -14.231 11.491 1.00 46.69 170 GLY A O 1
ATOM 1350 N N . SER A 1 171 ? -34.840 -13.630 9.551 1.00 45.53 171 SER A N 1
ATOM 1351 C CA . SER A 1 171 ? -36.231 -13.896 9.975 1.00 45.53 171 SER A CA 1
ATOM 1352 C C . SER A 1 171 ? -37.263 -13.677 8.854 1.00 45.53 171 SER A C 1
ATOM 1354 O O . SER A 1 171 ? -38.300 -13.061 9.085 1.00 45.53 171 SER A O 1
ATOM 1356 N N . SER A 1 172 ? -36.998 -14.121 7.620 1.00 44.38 172 SER A N 1
ATOM 1357 C CA . SER A 1 172 ? -38.026 -14.112 6.559 1.00 44.38 172 SER A CA 1
ATOM 1358 C C . SER A 1 172 ? -37.886 -15.258 5.552 1.00 44.38 172 SER A C 1
ATOM 1360 O O . SER A 1 172 ? -38.170 -15.096 4.370 1.00 44.38 172 SER A O 1
ATOM 1362 N N . LEU A 1 173 ? -37.456 -16.431 6.018 1.00 48.41 173 LEU A N 1
ATOM 1363 C CA . LEU A 1 173 ? -37.690 -17.698 5.320 1.00 48.41 173 LEU A CA 1
ATOM 1364 C C . LEU A 1 173 ? -38.630 -18.537 6.181 1.00 48.41 173 LEU A C 1
ATOM 1366 O O . LEU A 1 173 ? -38.268 -19.579 6.717 1.00 48.41 173 LEU A O 1
ATOM 1370 N N . GLN A 1 174 ? -39.844 -18.027 6.358 1.00 47.03 174 GLN A N 1
ATOM 1371 C CA . GLN A 1 174 ? -40.964 -18.865 6.741 1.00 47.03 174 GLN A CA 1
ATOM 1372 C C . GLN A 1 174 ? -41.526 -19.389 5.423 1.00 47.03 174 GLN A C 1
ATOM 1374 O O . GLN A 1 174 ? -42.051 -18.621 4.617 1.00 47.03 174 GLN A O 1
ATOM 1379 N N . ALA A 1 175 ? -41.294 -20.676 5.158 1.00 48.94 175 ALA A N 1
ATOM 1380 C CA . ALA A 1 175 ? -41.902 -21.366 4.031 1.00 48.94 175 ALA A CA 1
ATOM 1381 C C . ALA A 1 175 ? -43.422 -21.122 4.069 1.00 48.94 175 ALA A C 1
ATOM 1383 O O . ALA A 1 175 ? -43.997 -21.145 5.163 1.00 48.94 175 ALA A O 1
ATOM 1384 N N . PRO A 1 176 ? -44.079 -20.864 2.926 1.00 43.16 176 PRO A N 1
ATOM 1385 C CA . PRO A 1 176 ? -45.516 -20.664 2.912 1.00 43.16 176 PRO A CA 1
ATOM 1386 C C . PRO A 1 176 ? -46.166 -21.954 3.409 1.00 43.16 176 PRO A C 1
ATOM 1388 O O . PRO A 1 176 ? -46.073 -23.003 2.775 1.00 43.16 176 PRO A O 1
ATOM 1391 N N . THR A 1 177 ? -46.789 -21.884 4.582 1.00 51.91 177 THR A N 1
ATOM 1392 C CA . THR A 1 177 ? -47.658 -22.940 5.087 1.00 51.91 177 THR A CA 1
ATOM 1393 C C . THR A 1 177 ? -48.788 -23.099 4.082 1.00 51.91 177 THR A C 1
ATOM 1395 O O . THR A 1 177 ? -49.626 -22.208 3.940 1.00 51.91 177 THR A O 1
ATOM 1398 N N . THR A 1 178 ? -48.784 -24.205 3.345 1.00 50.09 178 THR A N 1
ATOM 1399 C CA . THR A 1 178 ? -49.851 -24.575 2.420 1.00 50.09 178 THR A CA 1
ATOM 1400 C C . THR A 1 178 ? -51.114 -24.847 3.227 1.00 50.09 178 THR A C 1
ATOM 1402 O O . THR A 1 178 ? -51.318 -25.957 3.718 1.00 50.09 178 THR A O 1
ATOM 1405 N N . SER A 1 179 ? -51.950 -23.823 3.411 1.00 51.41 179 SER A N 1
ATOM 1406 C CA . SER A 1 179 ? -53.300 -24.011 3.925 1.00 51.41 179 SER A CA 1
ATOM 1407 C C . SER A 1 179 ? -54.160 -24.655 2.824 1.00 51.41 179 SER A C 1
ATOM 1409 O O . SER A 1 179 ? -54.115 -24.223 1.666 1.00 51.41 179 SER A O 1
ATOM 1411 N N . PRO A 1 180 ? -54.949 -25.696 3.144 1.00 50.81 180 PRO A N 1
ATOM 1412 C CA . PRO A 1 180 ? -55.757 -26.425 2.160 1.00 50.81 180 PRO A CA 1
ATOM 1413 C C . PRO A 1 180 ? -56.834 -25.561 1.474 1.00 50.81 180 PRO A C 1
ATOM 1415 O O . PRO A 1 180 ? -57.367 -25.950 0.437 1.00 50.81 180 PRO A O 1
ATOM 1418 N N . GLU A 1 181 ? -57.112 -24.358 1.982 1.00 54.78 181 GLU A N 1
ATOM 1419 C CA . GLU A 1 181 ? -58.086 -23.428 1.398 1.00 54.78 181 GLU A CA 1
ATOM 1420 C C . GLU A 1 181 ? -57.621 -22.770 0.086 1.00 54.78 181 GLU A C 1
ATOM 1422 O O . GLU A 1 181 ? -58.454 -22.415 -0.751 1.00 54.78 181 GLU A O 1
ATOM 1427 N N . PHE A 1 182 ? -56.308 -22.644 -0.152 1.00 50.66 182 PHE A N 1
ATOM 1428 C CA . PHE A 1 182 ? -55.800 -22.012 -1.378 1.00 50.66 182 PHE A CA 1
ATOM 1429 C C . PHE A 1 182 ? -56.023 -22.887 -2.625 1.00 50.66 182 PHE A C 1
ATOM 1431 O O . PHE A 1 182 ? -56.339 -22.370 -3.696 1.00 50.66 182 PHE A O 1
ATOM 1438 N N . SER A 1 183 ? -55.956 -24.217 -2.482 1.00 46.06 183 SER A N 1
ATOM 1439 C CA . SER A 1 183 ? -56.186 -25.153 -3.600 1.00 46.06 183 SER A CA 1
ATOM 1440 C C . SER A 1 183 ? -57.648 -25.184 -4.069 1.00 46.06 183 SER A C 1
ATOM 1442 O O . SER A 1 183 ? -57.918 -25.396 -5.253 1.00 46.06 183 SER A O 1
ATOM 1444 N N . LEU A 1 184 ? -58.601 -24.916 -3.170 1.00 51.97 184 LEU A N 1
ATOM 1445 C CA . LEU A 1 184 ? -60.024 -24.859 -3.517 1.00 51.97 184 LEU A CA 1
ATOM 1446 C C . LEU A 1 184 ? -60.384 -23.579 -4.283 1.00 51.97 184 LEU A C 1
ATOM 1448 O O . LEU A 1 184 ? -61.174 -23.643 -5.221 1.00 51.97 184 LEU A O 1
ATOM 1452 N N . ARG A 1 185 ? -59.772 -22.431 -3.956 1.00 52.78 185 ARG A N 1
ATOM 1453 C CA . ARG A 1 185 ? -60.037 -21.166 -4.670 1.00 52.78 185 ARG A CA 1
ATOM 1454 C C . ARG A 1 185 ? -59.541 -21.169 -6.117 1.00 52.78 185 ARG A C 1
ATOM 1456 O O . ARG A 1 185 ? -60.258 -20.690 -6.986 1.00 52.78 185 ARG A O 1
ATOM 1463 N N . VAL A 1 186 ? -58.371 -21.751 -6.390 1.00 55.34 186 VAL A N 1
ATOM 1464 C CA . VAL A 1 186 ? -57.815 -21.819 -7.758 1.00 55.34 186 VAL A CA 1
ATOM 1465 C C . VAL A 1 186 ? -58.650 -22.733 -8.667 1.00 55.34 186 VAL A C 1
ATOM 1467 O O . VAL A 1 186 ? -58.819 -22.447 -9.849 1.00 55.34 186 VAL A O 1
ATOM 1470 N N . SER A 1 187 ? -59.236 -23.797 -8.111 1.00 50.59 187 SER A N 1
ATOM 1471 C CA . SER A 1 187 ? -60.048 -24.752 -8.879 1.00 50.59 187 SER A CA 1
ATOM 1472 C C . SER A 1 187 ? -61.401 -24.176 -9.328 1.00 50.59 187 SER A C 1
ATOM 1474 O O . SER A 1 187 ? -61.918 -24.573 -10.369 1.00 50.59 187 SER A O 1
ATOM 1476 N N . VAL A 1 188 ? -61.967 -23.222 -8.577 1.00 58.00 188 VAL A N 1
ATOM 1477 C CA . VAL A 1 188 ? -63.262 -22.591 -8.901 1.00 58.00 188 VAL A CA 1
ATOM 1478 C C . VAL A 1 188 ? -63.128 -21.528 -9.999 1.00 58.00 188 VAL A C 1
ATOM 1480 O O . VAL A 1 188 ? -64.037 -21.383 -10.816 1.00 58.00 188 VAL A O 1
ATOM 1483 N N . ASP A 1 189 ? -62.001 -20.814 -10.067 1.00 53.41 189 ASP A N 1
ATOM 1484 C CA . ASP A 1 189 ? -61.800 -19.752 -11.068 1.00 53.41 189 ASP A CA 1
ATOM 1485 C C . ASP A 1 189 ? -61.544 -20.297 -12.485 1.00 53.41 189 ASP A C 1
ATOM 1487 O O . ASP A 1 189 ? -61.931 -19.672 -13.473 1.00 53.41 189 ASP A O 1
ATOM 1491 N N . LEU A 1 190 ? -60.979 -21.503 -12.612 1.00 54.47 190 LEU A N 1
ATOM 1492 C CA . LEU A 1 190 ? -60.701 -22.118 -13.919 1.00 54.47 190 LEU A CA 1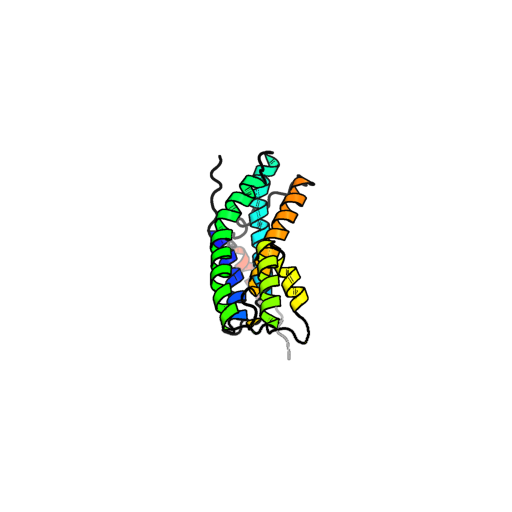
ATOM 1493 C C . LEU A 1 190 ? -61.951 -22.655 -14.638 1.00 54.47 190 LEU A C 1
ATOM 1495 O O . LEU A 1 190 ? -61.902 -22.877 -15.845 1.00 54.47 190 LEU A O 1
ATOM 1499 N N . GLN A 1 191 ? -63.082 -22.822 -13.945 1.00 55.75 191 GLN A N 1
ATOM 1500 C CA . GLN A 1 191 ? -64.347 -23.253 -14.563 1.00 55.75 191 GLN A CA 1
ATOM 1501 C C . GLN A 1 191 ? -65.195 -22.101 -15.127 1.00 55.75 191 GLN A C 1
ATOM 1503 O O . GLN A 1 191 ? -66.207 -22.361 -15.775 1.00 55.75 191 GLN A O 1
ATOM 1508 N N . LYS A 1 192 ? -64.812 -20.835 -14.905 1.00 56.25 192 LYS A N 1
ATOM 1509 C CA . LYS A 1 192 ? -65.582 -19.658 -15.356 1.00 56.25 192 LYS A CA 1
ATOM 1510 C C . LYS A 1 192 ? -64.989 -18.914 -16.553 1.00 56.25 192 LYS A C 1
ATOM 1512 O O . LYS A 1 192 ? -65.572 -17.918 -16.979 1.00 56.25 192 LYS A O 1
ATOM 1517 N N . ALA A 1 193 ? -63.870 -19.366 -17.112 1.00 53.34 193 ALA A N 1
ATOM 1518 C CA . ALA A 1 193 ? -63.285 -18.720 -18.283 1.00 53.34 193 ALA A CA 1
ATOM 1519 C C . ALA A 1 193 ? -64.124 -19.022 -19.549 1.00 53.34 193 ALA A C 1
ATOM 1521 O O . ALA A 1 193 ? -64.306 -20.195 -19.882 1.00 53.34 193 ALA A O 1
ATOM 1522 N N . PRO A 1 194 ? -64.651 -18.009 -20.266 1.00 60.56 194 PRO A N 1
ATOM 1523 C CA . PRO A 1 194 ? -65.395 -18.236 -21.501 1.00 60.56 194 PRO A CA 1
ATOM 1524 C C . PRO A 1 194 ? -64.463 -18.713 -22.624 1.00 60.56 194 PRO A C 1
ATOM 1526 O O . PRO A 1 194 ? -63.381 -18.163 -22.832 1.00 60.56 194 PRO A O 1
ATOM 1529 N N . VAL A 1 195 ? -64.905 -19.741 -23.352 1.00 68.44 195 VAL A N 1
ATOM 1530 C CA . VAL A 1 195 ? -64.206 -20.299 -24.518 1.00 68.44 195 VAL A CA 1
ATOM 1531 C C . VAL A 1 195 ? -64.298 -19.300 -25.680 1.00 68.44 195 VAL A C 1
ATOM 1533 O O . VAL A 1 195 ? -65.409 -18.883 -26.013 1.00 68.44 195 VAL A O 1
ATOM 1536 N N . PRO A 1 196 ? -63.179 -18.904 -26.312 1.00 55.66 196 PRO A N 1
ATOM 1537 C CA . PRO A 1 196 ? -63.218 -17.999 -27.452 1.00 55.66 196 PRO A CA 1
ATOM 1538 C C . PRO A 1 196 ? -63.804 -18.716 -28.676 1.00 55.66 196 PRO A C 1
ATOM 1540 O O . PRO A 1 196 ? -63.309 -19.762 -29.094 1.00 55.66 196 PRO A O 1
ATOM 1543 N N . THR A 1 197 ? -64.874 -18.160 -29.242 1.00 58.91 197 THR A N 1
ATOM 1544 C CA . THR A 1 197 ? -65.382 -18.529 -30.570 1.00 58.91 197 THR A CA 1
ATOM 1545 C C . THR A 1 197 ? -64.471 -17.945 -31.650 1.00 58.91 19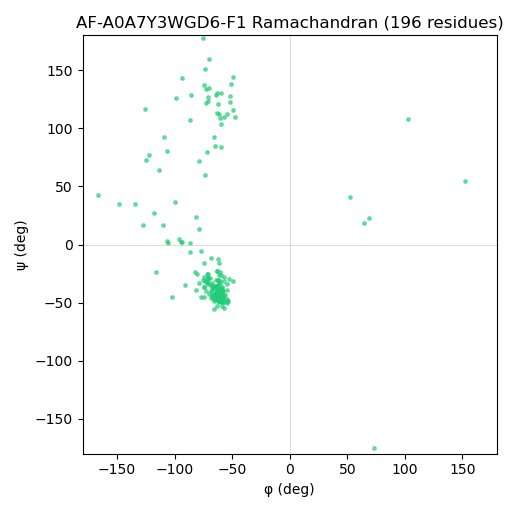7 THR A C 1
ATOM 1547 O O . THR A 1 197 ? -64.033 -16.804 -31.509 1.00 58.91 197 THR A O 1
ATOM 1550 N N . LEU A 1 198 ? -64.192 -18.761 -32.675 1.00 55.94 198 LEU A N 1
ATOM 1551 C CA . LEU A 1 198 ? -63.313 -18.502 -33.826 1.00 55.94 198 LEU A CA 1
ATOM 1552 C C . LEU A 1 198 ? -63.561 -17.161 -34.529 1.00 55.94 198 LEU A C 1
ATOM 1554 O O . LEU A 1 198 ? -64.748 -16.792 -34.681 1.00 55.94 198 LEU A O 1
#

Secondary structure (DSSP, 8-state):
-------HHHHHHHHHHHHHHHHHHTT-TT---HHHHHHHHHHHHHHHHHHHHHHHHHTT---HHHHHHHHHHHHHHHHHHHHHHHHHHHHHH--HHHHHHHHHHHHHHHTT-HHHHHHHT-STTPPPGGG-TTGGGHHHHHHHHHHHHHHHHHHHS--S---------SS--------THHHHHHHHHTTSPPPPP-

Foldseek 3Di:
DPPPPDDVVLVVLLVVLQVLLVCVVVVHDPSPDNVRSLVSNLVSLLVVLCVVQLVCLVVVNDDPCVVVVVVCVVPVVVLVVLLVVVVVVCVVPPDPVVVVLQVLCVVCLVVLNNLVSVVVQPDPPHDPPVSRSSNVSNSVSVSVVVSVVSNVVCNVDVDPPPPPPPPPPDDPPPPPPPDVVVVVVVVVVVVPDDDDDD

InterPro domains:
  IPR002656 Acyltransferase 3 domain [PF01757] (8-160)
  IPR050879 Acyltransferase 3 [PTHR23028] (1-158)